Protein AF-0000000087190572 (afdb_homodimer)

Secondary structure (DSSP, 8-state):
---HHHHHHHHHHHTS-----HHHHHHHHHHHHHHHHHHHHHHHHHHTT--HHHHHHHHTS-HHHHHHHHTT---S-BHHHHHHHHHHHT-EEEEEE-SS--EEEEE----/---HHHHHHHHHHHTS-----HHHHHHHHHHHHHHHHHHHHHHHHHHTT--HHHHHHHHTS-HHHHHHHHTT---S-BHHHHHHHHHHHT-EEEEEE-SS--EEEEE----

InterPro domains:
  IPR001387 Cro/C1-type, helix-turn-helix domain [PF01381] (43-94)
  IPR001387 Cro/C1-type, helix-turn-helix domain [PS50943] (41-96)
  IPR001387 Cro/C1-type, helix-turn-helix domain [SM00530] (40-96)
  IPR001387 Cro/C1-type, helix-turn-helix domain [cd00093] (38-94)
  IPR010982 Lambda repressor-like, DNA-binding domain superfamily [G3DSA:1.10.260.40] (35-97)
  IPR010982 Lambda repressor-like, DNA-binding domain superfamily [SSF47413] (28-103)

Radius of gyration: 23.86 Å; Cα contacts (8 Å, |Δi|>4): 306; chains: 2; bounding box: 101×49×57 Å

pLDDT: mean 88.41, std 18.61, range [36.62, 98.94]

Sequence (222 aa):
MNHTRWRLAREAEMHHGNTESPTVIAEREQIRLAMMLGQLVYDRRTALGLSEDDLAARLGMTADEVEHIEVGGVLPVTSDLLLKIAAALDVAVDVHLAPTGSEVSFETDAAMNHTRWRLAREAEMHHGNTESPTVIAEREQIRLAMMLGQLVYDRRTALGLSEDDLAARLGMTADEVEHIEVGGVLPVTSDLLLKIAAALDVAVDVHLAPTGSEVSFETDAA

Organism: Streptomyces mobaraensis (NCBI:txid35621)

Structure (mmCIF, N/CA/C/O backbone):
data_AF-0000000087190572-model_v1
#
loop_
_entity.id
_entity.type
_entity.pdbx_description
1 polymer 'Helix-turn-helix transcriptional regulator'
#
loop_
_atom_site.group_PDB
_atom_site.id
_atom_site.type_symbol
_atom_site.label_atom_id
_atom_site.label_alt_id
_atom_site.label_comp_id
_atom_site.label_asym_id
_atom_site.label_entity_id
_atom_site.label_seq_id
_atom_site.pdbx_PDB_ins_code
_atom_site.Cartn_x
_atom_site.Cartn_y
_atom_site.Cartn_z
_atom_site.occupancy
_atom_site.B_iso_or_equiv
_atom_site.auth_seq_id
_atom_site.auth_comp_id
_atom_site.auth_asym_id
_atom_site.auth_atom_id
_atom_site.pdbx_PDB_model_num
ATOM 1 N N . MET A 1 1 ? -49.281 16.359 31.266 1 38.47 1 MET A N 1
ATOM 2 C CA . MET A 1 1 ? -47.906 15.945 31.156 1 38.47 1 MET A CA 1
ATOM 3 C C . MET A 1 1 ? -47.406 16.062 29.703 1 38.47 1 MET A C 1
ATOM 5 O O . MET A 1 1 ? -48.219 15.945 28.766 1 38.47 1 MET A O 1
ATOM 9 N N . ASN A 1 2 ? -46.344 16.938 29.344 1 42.06 2 ASN A N 1
ATOM 10 C CA . ASN A 1 2 ? -45.594 17.5 28.203 1 42.06 2 ASN A CA 1
ATOM 11 C C . ASN A 1 2 ? -45.094 16.422 27.266 1 42.06 2 ASN A C 1
ATOM 13 O O . ASN A 1 2 ? -44.031 15.836 27.5 1 42.06 2 ASN A O 1
ATOM 17 N N . HIS A 1 3 ? -45.938 15.539 26.766 1 60.31 3 HIS A N 1
ATOM 18 C CA . HIS A 1 3 ? -45.719 14.438 25.844 1 60.31 3 HIS A CA 1
ATOM 19 C C . HIS A 1 3 ? -45.062 14.938 24.547 1 60.31 3 HIS A C 1
ATOM 21 O O . HIS A 1 3 ? -44.531 14.141 23.781 1 60.31 3 HIS A O 1
ATOM 27 N N . THR A 1 4 ? -45.344 16.297 24.266 1 59.28 4 THR A N 1
ATOM 28 C CA . THR A 1 4 ? -44.844 16.812 23 1 59.28 4 THR A CA 1
ATOM 29 C C . THR A 1 4 ? -43.312 16.875 23.016 1 59.28 4 THR A C 1
ATOM 31 O O . THR A 1 4 ? -42.656 16.875 21.969 1 59.28 4 THR A O 1
ATOM 34 N N . ARG A 1 5 ? -42.75 17.062 24.281 1 51.44 5 ARG A N 1
ATOM 35 C CA . ARG A 1 5 ? -41.312 17.156 24.375 1 51.44 5 ARG A CA 1
ATOM 36 C C . ARG A 1 5 ? -40.656 15.828 24.031 1 51.44 5 ARG A C 1
ATOM 38 O O . ARG A 1 5 ? -39.562 15.797 23.469 1 51.44 5 ARG A O 1
ATOM 45 N N . TRP A 1 6 ? -41.406 14.641 24.406 1 53.59 6 TRP A N 1
ATOM 46 C CA . TRP A 1 6 ? -40.781 13.359 24.141 1 53.59 6 TRP A CA 1
ATOM 47 C C . TRP A 1 6 ? -40.688 13.102 22.641 1 53.59 6 TRP A C 1
ATOM 49 O O . TRP A 1 6 ? -39.75 12.406 22.188 1 53.59 6 TRP A O 1
ATOM 59 N N . ARG A 1 7 ? -41.656 13.664 21.75 1 51.44 7 ARG A N 1
ATOM 60 C CA . ARG A 1 7 ? -41.625 13.391 20.312 1 51.44 7 ARG A CA 1
ATOM 61 C C . ARG A 1 7 ? -40.438 14.086 19.656 1 51.44 7 ARG A C 1
ATOM 63 O O . ARG A 1 7 ? -39.812 13.523 18.75 1 51.44 7 ARG A O 1
ATOM 70 N N . LEU A 1 8 ? -40.188 15.391 20.078 1 53.31 8 LEU A N 1
ATOM 71 C CA . LEU A 1 8 ? -39.125 16.141 19.438 1 53.31 8 LEU A CA 1
ATOM 72 C C . LEU A 1 8 ? -37.75 15.516 19.734 1 53.31 8 LEU A C 1
ATOM 74 O O . LEU A 1 8 ? -36.875 15.523 18.891 1 53.31 8 LEU A O 1
ATOM 78 N N . ALA A 1 9 ? -37.594 15.055 20.953 1 45.09 9 ALA A N 1
ATOM 79 C CA . ALA A 1 9 ? -36.312 14.469 21.281 1 45.09 9 ALA A CA 1
ATOM 80 C C . ALA A 1 9 ? -36.062 13.18 20.5 1 45.09 9 ALA A C 1
ATOM 82 O O . ALA A 1 9 ? -34.969 12.906 20.047 1 45.09 9 ALA A O 1
ATOM 83 N N . ARG A 1 10 ? -37.156 12.414 20.359 1 48.12 10 ARG A N 1
ATOM 84 C CA . ARG A 1 10 ? -37 11.156 19.641 1 48.12 10 ARG A CA 1
ATOM 85 C C . ARG A 1 10 ? -36.656 11.406 18.172 1 48.12 10 ARG A C 1
ATOM 87 O O . ARG A 1 10 ? -35.906 10.656 17.562 1 48.12 10 ARG A O 1
ATOM 94 N N . GLU A 1 11 ? -37.312 12.453 17.672 1 46.47 11 GLU A N 1
ATOM 95 C CA . GLU A 1 11 ? -37.094 12.711 16.25 1 46.47 11 GLU A CA 1
ATOM 96 C C . GLU A 1 11 ? -35.656 13.18 15.984 1 46.47 11 GLU A C 1
ATOM 98 O O . GLU A 1 11 ? -35.094 12.922 14.922 1 46.47 11 GLU A O 1
ATOM 103 N N . ALA A 1 12 ? -35.125 14 16.891 1 49.91 12 ALA A N 1
ATOM 104 C CA . ALA A 1 12 ? -33.75 14.398 16.656 1 49.91 12 ALA A CA 1
ATOM 105 C C . ALA A 1 12 ? -32.812 13.18 16.562 1 49.91 12 ALA A C 1
ATOM 107 O O . ALA A 1 12 ? -31.859 13.18 15.789 1 49.91 12 ALA A O 1
ATOM 108 N N . GLU A 1 13 ? -33.094 12.281 17.484 1 48.97 13 GLU A N 1
ATOM 109 C CA . GLU A 1 13 ? -32.281 11.086 17.438 1 48.97 13 GLU A CA 1
ATOM 110 C C . GLU A 1 13 ? -32.469 10.32 16.125 1 48.97 13 GLU A C 1
ATOM 112 O O . GLU A 1 13 ? -31.547 9.711 15.602 1 48.97 13 GLU A O 1
ATOM 117 N N . MET A 1 14 ? -33.656 10.414 15.68 1 49.81 14 MET A N 1
ATOM 118 C CA . MET A 1 14 ? -33.969 9.539 14.555 1 49.81 14 MET A CA 1
ATOM 119 C C . MET A 1 14 ? -33.219 9.977 13.305 1 49.81 14 MET A C 1
ATOM 121 O O . MET A 1 14 ? -32.938 9.156 12.438 1 49.81 14 MET A O 1
ATOM 125 N N . HIS A 1 15 ? -33.188 11.312 12.953 1 49.59 15 HIS A N 1
ATOM 126 C CA . HIS A 1 15 ? -32.5 11.609 11.695 1 49.59 15 HIS A CA 1
ATOM 127 C C . HIS A 1 15 ? -30.984 11.57 11.875 1 49.59 15 HIS A C 1
ATOM 129 O O . HIS A 1 15 ? -30.25 12.086 11.031 1 49.59 15 HIS A O 1
ATOM 135 N N . HIS A 1 16 ? -30.422 11.461 13.016 1 52.03 16 HIS A N 1
ATOM 136 C CA . HIS A 1 16 ? -28.984 11.234 12.891 1 52.03 16 HIS A CA 1
ATOM 137 C C . HIS A 1 16 ? -28.672 10.32 11.719 1 52.03 16 HIS A C 1
ATOM 139 O O . HIS A 1 16 ? -28.875 9.109 11.797 1 52.03 16 HIS A O 1
ATOM 145 N N . GLY A 1 17 ? -29.016 10.539 10.547 1 51.09 17 GLY A N 1
ATOM 146 C CA . GLY A 1 17 ? -28.578 9.82 9.359 1 51.09 17 GLY A CA 1
ATOM 147 C C . GLY A 1 17 ? -27.312 9.023 9.57 1 51.09 17 GLY A C 1
ATOM 148 O O . GLY A 1 17 ? -26.422 9.453 10.305 1 51.09 17 GLY A O 1
ATOM 149 N N . ASN A 1 18 ? -27.219 7.664 9.578 1 58.97 18 ASN A N 1
ATOM 150 C CA . ASN A 1 18 ? -26.203 6.645 9.836 1 58.97 18 ASN A CA 1
ATOM 151 C C . ASN A 1 18 ? -24.859 7.027 9.242 1 58.97 18 ASN A C 1
ATOM 153 O O . ASN A 1 18 ? -24.5 6.578 8.148 1 58.97 18 ASN A O 1
ATOM 157 N N . THR A 1 19 ? -24.422 8.242 9.383 1 78 19 THR A N 1
ATOM 158 C CA . THR A 1 19 ? -23.094 8.594 8.883 1 78 19 THR A CA 1
ATOM 159 C C . THR A 1 19 ? -22.031 7.668 9.461 1 78 19 THR A C 1
ATOM 161 O O . THR A 1 19 ? -21.938 7.516 10.68 1 78 19 THR A O 1
ATOM 164 N N . GLU A 1 20 ? -21.453 6.828 8.641 1 86.25 20 GLU A N 1
ATOM 165 C CA . GLU A 1 20 ? -20.406 5.891 9.055 1 86.25 20 GLU A CA 1
ATOM 166 C C . GLU A 1 20 ? -19.203 6.621 9.656 1 86.25 20 GLU A C 1
ATOM 168 O O . GLU A 1 20 ? -18.875 7.723 9.219 1 86.25 20 GLU A O 1
ATOM 173 N N . SER A 1 21 ? -18.828 6.16 10.789 1 91.06 21 SER A N 1
ATOM 174 C CA . SER A 1 21 ? -17.641 6.723 11.43 1 91.06 21 SER A CA 1
ATOM 175 C C . SER A 1 21 ? -16.422 6.668 10.508 1 91.06 21 SER A C 1
ATOM 177 O O . SER A 1 21 ? -16.344 5.801 9.633 1 91.06 21 SER A O 1
ATOM 179 N N . PRO A 1 22 ? -15.547 7.582 10.555 1 88.12 22 PRO A N 1
ATOM 180 C CA . PRO A 1 22 ? -14.336 7.574 9.742 1 88.12 22 PRO A CA 1
ATOM 181 C C . PRO A 1 22 ? -13.57 6.25 9.828 1 88.12 22 PRO A C 1
ATOM 183 O O . PRO A 1 22 ? -12.984 5.805 8.836 1 88.12 22 PRO A O 1
ATOM 186 N N . THR A 1 23 ? -13.594 5.715 10.961 1 91.19 23 THR A N 1
ATOM 187 C CA . THR A 1 23 ? -12.891 4.457 11.156 1 91.19 23 THR A CA 1
ATOM 188 C C . THR A 1 23 ? -13.539 3.338 10.352 1 91.19 23 THR A C 1
ATOM 190 O O . THR A 1 23 ? -12.844 2.504 9.766 1 91.19 23 THR A O 1
ATOM 193 N N . VAL A 1 24 ? -14.828 3.314 10.352 1 94 24 VAL A N 1
ATOM 194 C CA . VAL A 1 24 ? -15.555 2.289 9.609 1 94 24 VAL A CA 1
ATOM 195 C C . VAL A 1 24 ? -15.312 2.461 8.109 1 94 24 VAL A C 1
ATOM 197 O O . VAL A 1 24 ? -15.125 1.478 7.391 1 94 24 VAL A O 1
ATOM 200 N N . ILE A 1 25 ? -15.328 3.727 7.723 1 93.56 25 ILE A N 1
ATOM 201 C CA . ILE A 1 25 ? -15.102 4.039 6.316 1 93.56 25 ILE A CA 1
ATOM 202 C C . ILE A 1 25 ? -13.727 3.533 5.887 1 93.56 25 ILE A C 1
ATOM 204 O O . ILE A 1 25 ? -13.594 2.877 4.852 1 93.56 25 ILE A O 1
ATOM 208 N N . ALA A 1 26 ? -12.727 3.789 6.707 1 95.44 26 ALA A N 1
ATOM 209 C CA . ALA A 1 26 ? -11.359 3.363 6.402 1 95.44 26 ALA A CA 1
ATOM 210 C C . ALA A 1 26 ? -11.266 1.842 6.34 1 95.44 26 ALA A C 1
ATOM 212 O O . ALA A 1 26 ? -10.578 1.293 5.477 1 95.44 26 ALA A O 1
ATOM 213 N N . GLU A 1 27 ? -11.891 1.175 7.227 1 96.25 27 GLU A N 1
ATOM 214 C CA . GLU A 1 27 ? -11.883 -0.285 7.246 1 96.25 27 GLU A CA 1
ATOM 215 C C . GLU A 1 27 ? -12.539 -0.858 5.992 1 96.25 27 GLU A C 1
ATOM 217 O O . GLU A 1 27 ? -12.039 -1.823 5.41 1 96.25 27 GLU A O 1
ATOM 222 N N . ARG A 1 28 ? -13.648 -0.251 5.633 1 97.19 28 ARG A N 1
ATOM 223 C CA . ARG A 1 28 ? -14.352 -0.709 4.441 1 97.19 28 ARG A CA 1
ATOM 224 C C . ARG A 1 28 ? -13.461 -0.614 3.209 1 97.19 28 ARG A C 1
ATOM 226 O O . ARG A 1 28 ? -13.445 -1.521 2.375 1 97.19 28 ARG A O 1
ATOM 233 N N . GLU A 1 29 ? -12.766 0.433 3.105 1 97.94 29 GLU A N 1
ATOM 234 C CA . GLU A 1 29 ? -11.914 0.631 1.937 1 97.94 29 GLU A CA 1
ATOM 235 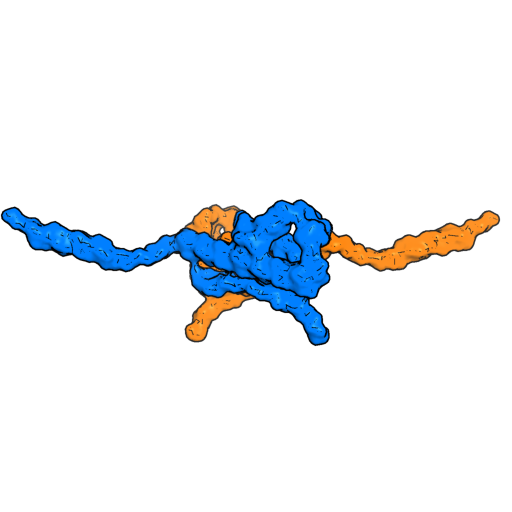C C . GLU A 1 29 ? -10.734 -0.333 1.944 1 97.94 29 GLU A C 1
ATOM 237 O O . GLU A 1 29 ? -10.281 -0.776 0.887 1 97.94 29 GLU A O 1
ATOM 242 N N . GLN A 1 30 ? -10.234 -0.622 3.129 1 98.31 30 GLN A N 1
ATOM 243 C CA . GLN A 1 30 ? -9.188 -1.637 3.217 1 98.31 30 GLN A CA 1
ATOM 244 C C . GLN A 1 30 ? -9.703 -2.996 2.754 1 98.31 30 GLN A C 1
ATOM 246 O O . GLN A 1 30 ? -9.016 -3.709 2.02 1 98.31 30 GLN A O 1
ATOM 251 N N . ILE A 1 31 ? -10.875 -3.291 3.207 1 98.25 31 ILE A N 1
ATOM 252 C CA . ILE A 1 31 ? -11.477 -4.562 2.826 1 98.25 31 ILE A CA 1
ATOM 253 C C . ILE A 1 31 ? -11.703 -4.598 1.317 1 98.25 31 ILE A C 1
ATOM 255 O O . ILE A 1 31 ? -11.398 -5.59 0.657 1 98.25 31 ILE A O 1
ATOM 259 N N . ARG A 1 32 ? -12.305 -3.549 0.795 1 98.25 32 ARG A N 1
ATOM 260 C CA . ARG A 1 32 ? -12.516 -3.438 -0.644 1 98.25 32 ARG A CA 1
ATOM 261 C C . ARG A 1 32 ? -11.219 -3.66 -1.409 1 98.25 32 ARG A C 1
ATOM 263 O O . ARG A 1 32 ? -11.188 -4.414 -2.385 1 98.25 32 ARG A O 1
ATOM 270 N N . LEU A 1 33 ? -10.156 -3.041 -0.987 1 98.62 33 LEU A N 1
ATOM 271 C CA . LEU A 1 33 ? -8.852 -3.141 -1.637 1 98.62 33 LEU A CA 1
ATOM 272 C C . LEU A 1 33 ? -8.336 -4.574 -1.601 1 98.62 33 LEU A C 1
ATOM 274 O O . LEU A 1 33 ? -7.859 -5.094 -2.613 1 98.62 33 LEU A O 1
ATOM 278 N N . ALA A 1 34 ? -8.398 -5.172 -0.425 1 98.75 34 ALA A N 1
ATOM 279 C CA . ALA A 1 34 ? -7.895 -6.535 -0.266 1 98.75 34 ALA A CA 1
ATOM 280 C C . ALA A 1 34 ? -8.688 -7.516 -1.122 1 98.75 34 ALA A C 1
ATOM 282 O O . ALA A 1 34 ? -8.125 -8.43 -1.725 1 98.75 34 ALA A O 1
ATOM 283 N N . MET A 1 35 ? -9.969 -7.352 -1.157 1 98.75 35 MET A N 1
ATOM 284 C CA . MET A 1 35 ? -10.82 -8.234 -1.956 1 98.75 35 MET A CA 1
ATOM 285 C C . MET A 1 35 ? -10.516 -8.078 -3.443 1 98.75 35 MET A C 1
ATOM 287 O O . MET A 1 35 ? -10.422 -9.07 -4.168 1 98.75 35 MET A O 1
ATOM 291 N N . MET A 1 36 ? -10.414 -6.871 -3.891 1 98.88 36 MET A N 1
ATOM 292 C CA . MET A 1 36 ? -10.07 -6.625 -5.285 1 98.88 36 MET A CA 1
ATOM 293 C C . MET A 1 36 ? -8.703 -7.211 -5.621 1 98.88 36 MET A C 1
ATOM 295 O O . MET A 1 36 ? -8.531 -7.844 -6.664 1 98.88 36 MET A O 1
ATOM 299 N N . LEU A 1 37 ? -7.734 -6.98 -4.762 1 98.88 37 LEU A N 1
ATOM 300 C CA . LEU A 1 37 ? -6.406 -7.551 -4.969 1 98.88 37 LEU A CA 1
ATOM 301 C C . LEU A 1 37 ? -6.477 -9.062 -5.105 1 98.88 37 LEU A C 1
ATOM 303 O O . LEU A 1 37 ? -5.863 -9.641 -6.004 1 98.88 37 LEU A O 1
ATOM 307 N N . GLY A 1 38 ? -7.145 -9.648 -4.125 1 98.94 38 GLY A N 1
ATOM 308 C CA . GLY A 1 38 ? -7.273 -11.094 -4.148 1 98.94 38 GLY A CA 1
ATOM 309 C C . GLY A 1 38 ? -7.82 -11.625 -5.461 1 98.94 38 GLY A C 1
ATOM 310 O O . GLY A 1 38 ? -7.297 -12.602 -6.008 1 98.94 38 GLY A O 1
ATOM 311 N N . GLN A 1 39 ? -8.859 -11.039 -5.949 1 98.88 39 GLN A N 1
ATOM 312 C CA . GLN A 1 39 ? -9.453 -11.461 -7.215 1 98.88 39 GLN A CA 1
ATOM 313 C C . GLN A 1 39 ? -8.461 -11.305 -8.359 1 98.88 39 GLN A C 1
ATOM 315 O O . GLN A 1 39 ? -8.391 -12.164 -9.25 1 98.88 39 GLN A O 1
ATOM 320 N N . LEU A 1 40 ? -7.738 -10.195 -8.391 1 98.88 40 LEU A N 1
ATOM 321 C CA . LEU A 1 40 ? -6.742 -9.969 -9.43 1 98.88 40 LEU A CA 1
ATOM 322 C C . LEU A 1 40 ? -5.652 -11.039 -9.383 1 98.88 40 LEU A C 1
ATOM 324 O O . LEU A 1 40 ? -5.207 -11.523 -10.43 1 98.88 40 LEU A O 1
ATOM 328 N N . VAL A 1 41 ? -5.223 -11.344 -8.156 1 98.88 41 VAL A N 1
ATOM 329 C CA . VAL A 1 41 ? -4.211 -12.375 -7.992 1 98.88 41 VAL A CA 1
ATOM 330 C C . VAL A 1 41 ? -4.742 -13.711 -8.523 1 98.88 41 VAL A C 1
ATOM 332 O O . VAL A 1 41 ? -4.062 -14.391 -9.297 1 98.88 41 VAL A O 1
ATOM 335 N N . TYR A 1 42 ? -5.926 -14.047 -8.156 1 98.94 42 TYR A N 1
ATOM 336 C CA . TYR A 1 42 ? -6.555 -15.273 -8.633 1 98.94 42 TYR A CA 1
ATOM 337 C C . TYR A 1 42 ? -6.625 -15.289 -10.156 1 98.94 42 TYR A C 1
ATOM 339 O O . TYR A 1 42 ? -6.207 -16.266 -10.789 1 98.94 42 TYR A O 1
ATOM 347 N N . ASP A 1 43 ? -7.18 -14.227 -10.719 1 98.88 43 ASP A N 1
ATOM 348 C CA . ASP A 1 43 ? -7.355 -14.148 -12.164 1 98.88 43 ASP A CA 1
ATOM 349 C C . ASP A 1 43 ? -6.02 -14.273 -12.891 1 98.88 43 ASP A C 1
ATOM 351 O O . ASP A 1 43 ? -5.91 -14.992 -13.883 1 98.88 43 ASP A O 1
ATOM 355 N N . ARG A 1 44 ? -5.043 -13.586 -12.445 1 98.56 44 ARG A N 1
ATOM 356 C CA . ARG A 1 44 ? -3.744 -13.602 -13.109 1 98.56 44 ARG A CA 1
ATOM 357 C C . ARG A 1 44 ? -3.062 -14.953 -12.945 1 98.56 44 ARG A C 1
ATOM 359 O O . ARG A 1 44 ? -2.459 -15.469 -13.891 1 98.56 44 ARG A O 1
ATOM 366 N N . ARG A 1 45 ? -3.109 -15.453 -11.711 1 98.69 45 ARG A N 1
ATOM 367 C CA . ARG A 1 45 ? -2.555 -16.781 -11.477 1 98.69 45 ARG A CA 1
ATOM 368 C C . ARG A 1 45 ? -3.137 -17.797 -12.453 1 98.69 45 ARG A C 1
ATOM 370 O O . ARG A 1 45 ? -2.396 -18.562 -13.07 1 98.69 45 ARG A O 1
ATOM 377 N N . THR A 1 46 ? -4.387 -17.781 -12.594 1 98.69 46 THR A N 1
ATOM 378 C CA . THR A 1 46 ? -5.078 -18.734 -13.453 1 98.69 46 THR A CA 1
ATOM 379 C C . THR A 1 46 ? -4.758 -18.484 -14.922 1 98.69 46 THR A C 1
ATOM 381 O O . THR A 1 46 ? -4.574 -19.422 -15.695 1 98.69 46 THR A O 1
ATOM 384 N N . ALA A 1 47 ? -4.727 -17.219 -15.297 1 98 47 ALA A N 1
ATOM 385 C CA . ALA A 1 47 ? -4.379 -16.859 -16.672 1 98 47 ALA A CA 1
ATOM 386 C C . ALA A 1 47 ? -3 -17.391 -17.047 1 98 47 ALA A C 1
ATOM 388 O O . ALA A 1 47 ? -2.748 -17.719 -18.203 1 98 47 ALA A O 1
ATOM 389 N N . LEU A 1 48 ? -2.09 -17.516 -16.109 1 97.88 48 LEU A N 1
ATOM 390 C CA . LEU A 1 48 ? -0.729 -17.984 -16.344 1 97.88 48 LEU A CA 1
ATOM 391 C C . LEU A 1 48 ? -0.651 -19.5 -16.234 1 97.88 48 LEU A C 1
ATOM 393 O O . LEU A 1 48 ? 0.421 -20.094 -16.391 1 97.88 48 LEU A O 1
ATOM 397 N N . GLY A 1 49 ? -1.771 -20.078 -15.828 1 98.62 49 GLY A N 1
ATOM 398 C CA . GLY A 1 49 ? -1.813 -21.531 -15.688 1 98.62 49 GLY A CA 1
ATOM 399 C C . GLY A 1 49 ? -1.145 -22.031 -14.422 1 98.62 49 GLY A C 1
ATOM 400 O O . GLY A 1 49 ? -0.726 -23.188 -14.352 1 98.62 49 GLY A O 1
ATOM 401 N N . LEU A 1 50 ? -1.038 -21.266 -13.492 1 98.75 50 LEU A N 1
ATOM 402 C CA . LEU A 1 50 ? -0.385 -21.609 -12.234 1 98.75 50 LEU A CA 1
ATOM 403 C C . LEU A 1 50 ? -1.396 -22.156 -11.234 1 98.75 50 LEU A C 1
ATOM 405 O O . LEU A 1 50 ? -2.51 -21.641 -11.125 1 98.75 50 LEU A O 1
ATOM 409 N N . SER A 1 51 ? -0.962 -23.172 -10.516 1 98.81 51 SER A N 1
ATOM 410 C CA . SER A 1 51 ? -1.698 -23.578 -9.32 1 98.81 51 SER A CA 1
ATOM 411 C C . SER A 1 51 ? -1.41 -22.641 -8.1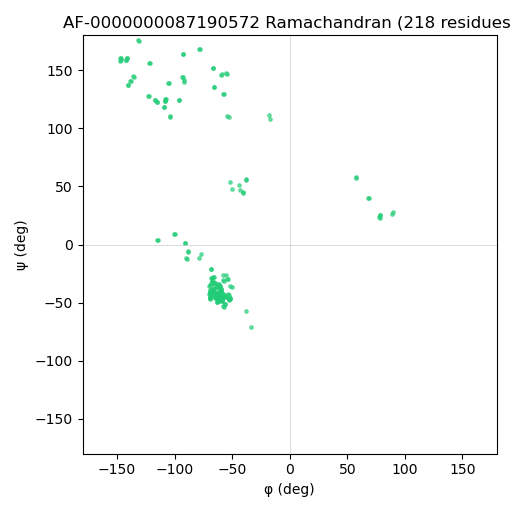48 1 98.81 51 SER A C 1
ATOM 413 O O . SER A 1 51 ? -0.513 -21.797 -8.219 1 98.81 51 SER A O 1
ATOM 415 N N . GLU A 1 52 ? -2.227 -22.812 -7.117 1 98.75 52 GLU A N 1
ATOM 416 C CA . GLU A 1 52 ? -1.915 -22.062 -5.898 1 98.75 52 GLU A CA 1
ATOM 417 C C . GLU A 1 52 ? -0.529 -22.422 -5.371 1 98.75 52 GLU A C 1
ATOM 419 O O . GLU A 1 52 ? 0.206 -21.562 -4.898 1 98.75 52 GLU A O 1
ATOM 424 N N . ASP A 1 53 ? -0.127 -23.734 -5.457 1 98.75 53 ASP A N 1
ATOM 425 C CA . ASP A 1 53 ? 1.186 -24.188 -5.012 1 98.75 53 ASP A CA 1
ATOM 426 C C . ASP A 1 53 ? 2.299 -23.562 -5.84 1 98.75 53 ASP A C 1
ATOM 428 O O . ASP A 1 53 ? 3.344 -23.188 -5.305 1 98.75 53 ASP A O 1
ATOM 432 N N . ASP A 1 54 ? 2.051 -23.516 -7.141 1 98.75 54 ASP A N 1
ATOM 433 C CA . ASP A 1 54 ? 3.029 -22.875 -8.016 1 98.75 54 ASP A CA 1
ATOM 434 C C . ASP A 1 54 ? 3.252 -21.422 -7.629 1 98.75 54 ASP A C 1
ATOM 436 O O . ASP A 1 54 ? 4.395 -20.953 -7.531 1 98.75 54 ASP A O 1
ATOM 440 N N . LEU A 1 55 ? 2.195 -20.703 -7.445 1 98.81 55 LEU A N 1
ATOM 441 C CA . LEU A 1 55 ? 2.299 -19.297 -7.059 1 98.81 55 LEU A CA 1
ATOM 442 C C . LEU A 1 55 ? 2.951 -19.156 -5.688 1 98.81 55 LEU A C 1
ATOM 444 O O . LEU A 1 55 ? 3.773 -18.266 -5.473 1 98.81 55 LEU A O 1
ATOM 448 N N . ALA A 1 56 ? 2.549 -19.969 -4.73 1 98.88 56 ALA A N 1
ATOM 449 C CA . ALA A 1 56 ? 3.125 -19.953 -3.389 1 98.88 56 ALA A CA 1
ATOM 450 C C . ALA A 1 56 ? 4.645 -20.094 -3.443 1 98.88 56 ALA A C 1
ATOM 452 O O . ALA A 1 56 ? 5.363 -19.359 -2.756 1 98.88 56 ALA A O 1
ATOM 453 N N . ALA A 1 57 ? 5.137 -20.969 -4.285 1 98.69 57 ALA A N 1
ATOM 454 C CA . ALA A 1 57 ? 6.574 -21.156 -4.457 1 98.69 57 ALA A CA 1
ATOM 455 C C . ALA A 1 57 ? 7.238 -19.891 -4.965 1 98.69 57 ALA A C 1
ATOM 457 O O . ALA A 1 57 ? 8.289 -19.484 -4.461 1 98.69 57 ALA A O 1
ATOM 458 N N . ARG A 1 58 ? 6.582 -19.219 -5.938 1 97.56 58 ARG A N 1
ATOM 459 C CA . ARG A 1 58 ? 7.121 -17.969 -6.48 1 97.56 58 ARG A CA 1
ATOM 460 C C . ARG A 1 58 ? 7.148 -16.875 -5.418 1 97.56 58 ARG A C 1
ATOM 462 O O . ARG A 1 58 ? 8.039 -16.016 -5.426 1 97.56 58 ARG A O 1
ATOM 469 N N . LEU A 1 59 ? 6.207 -16.906 -4.551 1 97.81 59 LEU A N 1
ATOM 470 C CA . LEU A 1 59 ? 6.027 -15.836 -3.57 1 97.81 59 LEU A CA 1
ATOM 471 C C . LEU A 1 59 ? 6.82 -16.125 -2.301 1 97.81 59 LEU A C 1
ATOM 473 O O . LEU A 1 59 ? 6.953 -15.258 -1.434 1 97.81 59 LEU A O 1
ATOM 477 N N . GLY A 1 60 ? 7.328 -17.312 -2.135 1 97.62 60 GLY A N 1
ATOM 478 C CA . GLY A 1 60 ? 7.918 -17.734 -0.875 1 97.62 60 GLY A CA 1
ATOM 479 C C . GLY A 1 60 ? 6.895 -17.891 0.238 1 97.62 60 GLY A C 1
ATOM 480 O O . GLY A 1 60 ? 7.152 -17.5 1.379 1 97.62 60 GLY A O 1
ATOM 481 N N . MET A 1 61 ? 5.801 -18.406 -0.103 1 98.38 61 MET A N 1
ATOM 482 C CA . MET A 1 61 ? 4.672 -18.578 0.81 1 98.38 61 MET A CA 1
ATOM 483 C C . MET A 1 61 ? 4.113 -19.984 0.733 1 98.38 61 MET A C 1
ATOM 485 O O . MET A 1 61 ? 4.574 -20.797 -0.07 1 98.38 61 MET A O 1
ATOM 489 N N . THR A 1 62 ? 3.158 -20.234 1.583 1 98.56 62 THR A N 1
ATOM 490 C CA . THR A 1 62 ? 2.412 -21.484 1.498 1 98.56 62 THR A CA 1
ATOM 491 C C . THR A 1 62 ? 1.158 -21.312 0.646 1 98.56 62 THR A C 1
ATOM 493 O O . THR A 1 62 ? 0.694 -20.188 0.439 1 98.56 62 THR A O 1
ATOM 496 N N . ALA A 1 63 ? 0.595 -22.453 0.224 1 98.38 63 ALA A N 1
ATOM 497 C CA . ALA A 1 63 ? -0.665 -22.406 -0.514 1 98.38 63 ALA A CA 1
ATOM 498 C C . ALA A 1 63 ? -1.773 -21.781 0.326 1 98.38 63 ALA A C 1
ATOM 500 O O . ALA A 1 63 ? -2.639 -21.078 -0.201 1 98.38 63 ALA A O 1
ATOM 501 N N . ASP A 1 64 ? -1.75 -22.047 1.605 1 98.56 64 ASP A N 1
ATOM 502 C CA . ASP A 1 64 ? -2.742 -21.484 2.51 1 98.56 64 ASP A CA 1
ATOM 503 C C . ASP A 1 64 ? -2.646 -19.953 2.537 1 98.56 64 ASP A C 1
ATOM 505 O O . ASP A 1 64 ? -3.668 -19.266 2.555 1 98.56 64 ASP A O 1
ATOM 509 N N . GLU A 1 65 ? -1.469 -19.422 2.613 1 98.5 65 GLU A N 1
ATOM 510 C CA . GLU A 1 65 ? -1.258 -17.969 2.582 1 98.5 65 GLU A CA 1
ATOM 511 C C . GLU A 1 65 ? -1.751 -17.375 1.271 1 98.5 65 GLU A C 1
ATOM 513 O O . GLU A 1 65 ? -2.334 -16.281 1.261 1 98.5 65 GLU A O 1
ATOM 518 N N . VAL A 1 66 ? -1.478 -18.047 0.168 1 98.81 66 VAL A N 1
ATOM 519 C CA . VAL A 1 66 ? -1.949 -17.594 -1.134 1 98.81 66 VAL A CA 1
ATOM 520 C C . VAL A 1 66 ? -3.477 -17.562 -1.151 1 98.81 66 VAL A C 1
ATOM 522 O O . VAL A 1 66 ? -4.082 -16.609 -1.62 1 98.81 66 VAL A O 1
ATOM 525 N N . GLU A 1 67 ? -4.082 -18.625 -0.668 1 98.81 67 GLU A N 1
ATOM 526 C CA . GLU A 1 67 ? -5.539 -18.656 -0.566 1 98.81 67 GLU A CA 1
ATOM 527 C C . GLU A 1 67 ? -6.066 -17.469 0.229 1 98.81 67 GLU A C 1
ATOM 529 O O . GLU A 1 67 ? -7.051 -16.844 -0.163 1 98.81 67 GLU A O 1
ATOM 534 N N . HIS A 1 68 ? -5.398 -17.203 1.364 1 98.69 68 HIS A N 1
ATOM 535 C CA . HIS A 1 68 ? -5.805 -16.078 2.205 1 98.69 68 HIS A CA 1
ATOM 536 C C . HIS A 1 68 ? -5.727 -14.758 1.439 1 98.69 68 HIS A C 1
ATOM 538 O O . HIS A 1 68 ? -6.59 -13.891 1.6 1 98.69 68 HIS A O 1
ATOM 544 N N . ILE A 1 69 ? -4.707 -14.57 0.641 1 98.81 69 ILE A N 1
ATOM 545 C CA . ILE A 1 69 ? -4.598 -13.391 -0.214 1 98.81 69 ILE A CA 1
ATOM 546 C C . ILE A 1 69 ? -5.773 -13.344 -1.188 1 98.81 69 ILE A C 1
ATOM 548 O O . ILE A 1 69 ? -6.43 -12.312 -1.332 1 98.81 69 ILE A O 1
ATOM 552 N N . GLU A 1 70 ? -6.02 -14.5 -1.833 1 98.81 70 GLU A N 1
ATOM 553 C CA . GLU A 1 70 ? -6.969 -14.555 -2.939 1 98.81 70 GLU A CA 1
ATOM 554 C C . GLU A 1 70 ? -8.398 -14.32 -2.453 1 98.81 70 GLU A C 1
ATOM 556 O O . GLU A 1 70 ? -9.273 -13.938 -3.234 1 98.81 70 GLU A O 1
ATOM 561 N N . VAL A 1 71 ? -8.664 -14.539 -1.148 1 98.56 71 VAL A N 1
ATOM 562 C CA . VAL A 1 71 ? -10.008 -14.305 -0.615 1 98.56 71 VAL A CA 1
ATOM 563 C C . VAL A 1 71 ? -10.047 -12.961 0.104 1 98.56 71 VAL A C 1
ATOM 565 O O . VAL A 1 71 ? -11.016 -12.656 0.809 1 98.56 71 VAL A O 1
ATOM 568 N N . GLY A 1 72 ? -9.031 -12.18 -0.006 1 98.38 72 GLY A N 1
ATOM 569 C CA . GLY A 1 72 ? -8.992 -10.844 0.565 1 98.38 72 GLY A CA 1
ATOM 570 C C . GLY A 1 72 ? -8.719 -10.844 2.059 1 98.38 72 GLY A C 1
ATOM 571 O O . GLY A 1 72 ? -9.117 -9.906 2.764 1 98.38 72 GLY A O 1
ATOM 572 N N . GLY A 1 73 ? -8.102 -11.82 2.549 1 97.88 73 GLY A N 1
ATOM 573 C CA . GLY A 1 73 ? -7.957 -12.008 3.984 1 97.88 73 GLY A CA 1
ATOM 574 C C . GLY A 1 73 ? -6.695 -11.375 4.543 1 97.88 73 GLY A C 1
ATOM 575 O O . GLY A 1 73 ? -6.426 -11.469 5.742 1 97.88 73 GLY A O 1
ATOM 576 N N . VAL A 1 74 ? -5.918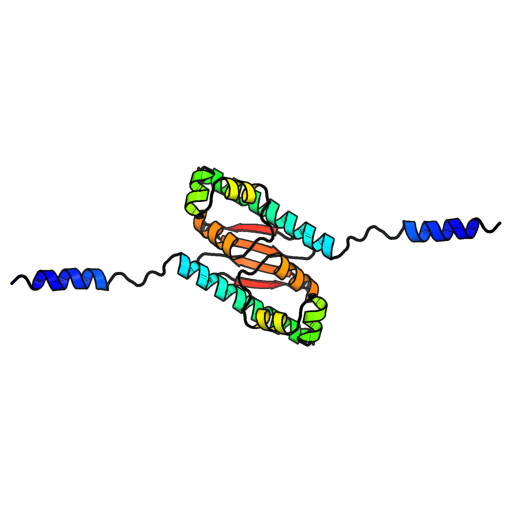 -10.734 3.77 1 96.81 74 VAL A N 1
ATOM 577 C CA . VAL A 1 74 ? -4.668 -10.141 4.234 1 96.81 74 VAL A CA 1
ATOM 578 C C . VAL A 1 74 ? -4.832 -8.633 4.379 1 96.81 74 VAL A C 1
ATOM 580 O O . VAL A 1 74 ? -4.891 -7.91 3.381 1 96.81 74 VAL A O 1
ATOM 583 N N . LEU A 1 75 ? -4.84 -8.227 5.641 1 97.31 75 LEU A N 1
ATOM 584 C CA . LEU A 1 75 ? -4.984 -6.812 5.98 1 97.31 75 LEU A CA 1
ATOM 585 C C . LEU A 1 75 ? -3.992 -6.41 7.066 1 97.31 75 LEU A C 1
ATOM 587 O O . LEU A 1 75 ? -3.773 -7.16 8.023 1 97.31 75 LEU A O 1
ATOM 591 N N . PRO A 1 76 ? -3.449 -5.215 7.047 1 98.38 76 PRO A N 1
ATOM 592 C CA . PRO A 1 76 ? -3.469 -4.312 5.891 1 98.38 76 PRO A CA 1
ATOM 593 C C . PRO A 1 76 ? -2.645 -4.84 4.719 1 98.38 76 PRO A C 1
ATOM 595 O O . PRO A 1 76 ? -1.705 -5.613 4.918 1 98.38 76 PRO A O 1
ATOM 598 N N . VAL A 1 77 ? -3.023 -4.465 3.498 1 98.69 77 VAL A N 1
ATOM 599 C CA . VAL A 1 77 ? -2.18 -4.723 2.338 1 98.69 77 VAL A CA 1
ATOM 600 C C . VAL A 1 77 ? -0.886 -3.92 2.449 1 98.69 77 VAL A C 1
ATOM 602 O O . VAL A 1 77 ? -0.913 -2.732 2.783 1 98.69 77 VAL A O 1
ATOM 605 N N . THR A 1 78 ? 0.217 -4.555 2.162 1 98.75 78 THR A N 1
ATOM 606 C CA . THR A 1 78 ? 1.5 -3.902 2.393 1 98.75 78 THR A CA 1
ATOM 607 C C . THR A 1 78 ? 2.303 -3.809 1.099 1 98.75 78 THR A C 1
ATOM 609 O O . THR A 1 78 ? 2.088 -4.594 0.172 1 98.75 78 THR A O 1
ATOM 612 N N . SER A 1 79 ? 3.211 -2.83 1.084 1 98.62 79 SER A N 1
ATOM 613 C CA . SER A 1 79 ? 4.02 -2.611 -0.11 1 98.62 79 SER A CA 1
ATOM 614 C C . SER A 1 79 ? 4.902 -3.82 -0.41 1 98.62 79 SER A C 1
ATOM 616 O O . SER A 1 79 ? 5.141 -4.148 -1.574 1 98.62 79 SER A O 1
ATOM 618 N N . ASP A 1 80 ? 5.418 -4.508 0.558 1 98.06 80 ASP A N 1
ATOM 619 C CA . ASP A 1 80 ? 6.258 -5.68 0.32 1 98.06 80 ASP A CA 1
ATOM 620 C C . ASP A 1 80 ? 5.457 -6.805 -0.332 1 98.06 80 ASP A C 1
ATOM 622 O O . ASP A 1 80 ? 5.934 -7.449 -1.269 1 98.06 80 ASP A O 1
ATOM 626 N N . LEU A 1 81 ? 4.266 -7.039 0.172 1 98.25 81 LEU A N 1
ATOM 627 C CA . LEU A 1 81 ? 3.412 -8.039 -0.464 1 98.25 81 LEU A CA 1
ATOM 628 C C . LEU A 1 81 ? 3.145 -7.676 -1.921 1 98.25 81 LEU A C 1
ATOM 630 O O . LEU A 1 81 ? 3.23 -8.531 -2.805 1 98.25 81 LEU A O 1
ATOM 634 N N . LEU A 1 82 ? 2.781 -6.438 -2.127 1 98.5 82 LEU A N 1
ATOM 635 C CA . LEU A 1 82 ? 2.434 -6 -3.475 1 98.5 82 LEU A CA 1
ATOM 636 C C . LEU A 1 82 ? 3.627 -6.137 -4.414 1 98.5 82 LEU A C 1
ATOM 638 O O . LEU A 1 82 ? 3.463 -6.477 -5.586 1 98.5 82 LEU A O 1
ATOM 642 N N . LEU A 1 83 ? 4.809 -5.863 -3.947 1 97.94 83 LEU A N 1
ATOM 643 C CA . LEU A 1 83 ? 6 -6.027 -4.773 1 97.94 83 LEU A CA 1
ATOM 644 C C . LEU A 1 83 ? 6.273 -7.504 -5.043 1 97.94 83 LEU A C 1
ATOM 646 O O . LEU A 1 83 ? 6.699 -7.867 -6.141 1 97.94 83 LEU A O 1
ATOM 650 N N . LYS A 1 84 ? 6.098 -8.352 -4.043 1 97.19 84 LYS A N 1
ATOM 651 C CA . LYS A 1 84 ? 6.223 -9.789 -4.262 1 97.19 84 LYS A CA 1
ATOM 652 C C . LYS A 1 84 ? 5.258 -10.273 -5.34 1 97.19 84 LYS A C 1
ATOM 654 O O . LYS A 1 84 ? 5.637 -11.055 -6.215 1 97.19 84 LYS A O 1
ATOM 659 N N . ILE A 1 85 ? 4.051 -9.805 -5.242 1 97.94 85 ILE A N 1
ATOM 660 C CA . ILE A 1 85 ? 3.031 -10.18 -6.215 1 97.94 85 ILE A CA 1
ATOM 661 C C . ILE A 1 85 ? 3.434 -9.68 -7.602 1 97.94 85 ILE A C 1
ATOM 663 O O . ILE A 1 85 ? 3.338 -10.414 -8.586 1 97.94 85 ILE A O 1
ATOM 667 N N . ALA A 1 86 ? 3.84 -8.477 -7.66 1 97.44 86 ALA A N 1
ATOM 668 C CA . ALA A 1 86 ? 4.273 -7.898 -8.93 1 97.44 86 ALA A CA 1
ATOM 669 C C . ALA A 1 86 ? 5.332 -8.773 -9.594 1 97.44 86 ALA A C 1
ATOM 671 O O . ALA A 1 86 ? 5.234 -9.07 -10.789 1 97.44 86 ALA A O 1
ATOM 672 N N . ALA A 1 87 ? 6.262 -9.156 -8.828 1 95.88 87 ALA A N 1
ATOM 673 C CA . ALA A 1 87 ? 7.359 -9.977 -9.352 1 95.88 87 ALA A CA 1
ATOM 674 C C . ALA A 1 87 ? 6.875 -11.375 -9.719 1 95.88 87 ALA A C 1
ATOM 676 O O . ALA A 1 87 ? 7.188 -11.875 -10.805 1 95.88 87 ALA A O 1
ATOM 677 N N . ALA A 1 88 ? 6.137 -11.961 -8.867 1 96.81 88 ALA A N 1
ATOM 678 C CA . ALA A 1 88 ? 5.719 -13.352 -9.023 1 96.81 88 ALA A CA 1
ATOM 679 C C . ALA A 1 88 ? 4.781 -13.516 -10.219 1 96.81 88 ALA A C 1
ATOM 681 O O . ALA A 1 88 ? 4.734 -14.578 -10.836 1 96.81 88 ALA A O 1
ATOM 682 N N . LEU A 1 89 ? 4.07 -12.484 -10.539 1 97.5 89 LEU A N 1
ATOM 683 C CA . LEU A 1 89 ? 3.039 -12.594 -11.57 1 97.5 89 LEU A CA 1
ATOM 684 C C . LEU A 1 89 ? 3.389 -11.742 -12.781 1 97.5 89 LEU A C 1
ATOM 686 O O . LEU A 1 89 ? 2.584 -11.609 -13.711 1 97.5 89 LEU A O 1
ATOM 690 N N . ASP A 1 90 ? 4.48 -11.172 -12.758 1 95.94 90 ASP A N 1
ATOM 691 C CA . ASP A 1 90 ? 5.012 -10.383 -13.867 1 95.94 90 ASP A CA 1
ATOM 692 C C . ASP A 1 90 ? 4.055 -9.258 -14.25 1 95.94 90 ASP A C 1
ATOM 694 O O . ASP A 1 90 ? 3.658 -9.133 -15.406 1 95.94 90 ASP A O 1
ATOM 698 N N . VAL A 1 91 ? 3.723 -8.375 -13.281 1 97.62 91 VAL A N 1
ATOM 699 C CA . VAL A 1 91 ? 2.844 -7.223 -13.469 1 97.62 91 VAL A CA 1
ATOM 700 C C . VAL A 1 91 ? 3.375 -6.027 -12.68 1 97.62 91 VAL A C 1
ATOM 702 O O . VAL A 1 91 ? 4.238 -6.184 -11.812 1 97.62 91 VAL A O 1
ATOM 705 N N . ALA A 1 92 ? 2.947 -4.84 -13.031 1 98.38 92 ALA A N 1
ATOM 706 C CA . ALA A 1 92 ? 2.959 -3.697 -12.117 1 98.38 92 ALA A CA 1
ATOM 707 C C . ALA A 1 92 ? 1.625 -3.566 -11.391 1 98.38 92 ALA A C 1
ATOM 709 O O . ALA A 1 92 ? 0.572 -3.889 -11.945 1 98.38 92 ALA A O 1
ATOM 710 N N . VAL A 1 93 ? 1.672 -3.176 -10.211 1 98.75 93 VAL A N 1
ATOM 711 C CA . VAL A 1 93 ? 0.468 -3.012 -9.406 1 98.75 93 VAL A CA 1
ATOM 712 C C . VAL A 1 93 ? 0.188 -1.525 -9.188 1 98.75 93 VAL A C 1
ATOM 714 O O . VAL A 1 93 ? 1.053 -0.788 -8.711 1 98.75 93 VAL A O 1
ATOM 717 N N . ASP A 1 94 ? -0.977 -1.054 -9.562 1 98.81 94 ASP A N 1
ATOM 718 C CA . ASP A 1 94 ? -1.426 0.314 -9.32 1 98.81 94 ASP A CA 1
ATOM 719 C C . ASP A 1 94 ? -2.512 0.356 -8.25 1 98.81 94 ASP A C 1
ATOM 721 O O . ASP A 1 94 ? -3.525 -0.335 -8.359 1 98.81 94 ASP A O 1
ATOM 725 N N . VAL A 1 95 ? -2.289 1.142 -7.246 1 98.88 95 VAL A N 1
ATOM 726 C CA . VAL A 1 95 ? -3.236 1.249 -6.141 1 98.88 95 VAL A CA 1
ATOM 727 C C . VAL A 1 95 ? -3.684 2.701 -5.984 1 98.88 95 VAL A C 1
ATOM 729 O O . VAL A 1 95 ? -2.855 3.615 -5.977 1 98.88 95 VAL A O 1
ATOM 732 N N . HIS A 1 96 ? -4.953 2.926 -5.953 1 98.69 96 HIS A N 1
ATOM 733 C CA . HIS A 1 96 ? -5.582 4.203 -5.633 1 98.69 96 HIS A CA 1
ATOM 734 C C . HIS A 1 96 ? -6.277 4.152 -4.277 1 98.69 96 HIS A C 1
ATOM 736 O O . HIS A 1 96 ? -7.156 3.318 -4.055 1 98.69 96 HIS A O 1
ATOM 742 N N . LEU A 1 97 ? -5.867 4.961 -3.311 1 98.31 97 LEU A N 1
ATOM 743 C CA . LEU A 1 97 ? -6.453 4.973 -1.976 1 98.31 97 LEU A CA 1
ATOM 744 C C . LEU A 1 97 ? -7.133 6.309 -1.692 1 98.31 97 LEU A C 1
ATOM 746 O O . LEU A 1 97 ? -6.5 7.363 -1.786 1 98.31 97 LEU A O 1
ATOM 750 N N . ALA A 1 98 ? -8.336 6.277 -1.396 1 95.44 98 ALA A N 1
ATOM 751 C CA . ALA A 1 98 ? -9.18 7.43 -1.076 1 95.44 98 ALA A CA 1
ATOM 752 C C . ALA A 1 98 ? -10.242 7.059 -0.047 1 95.44 98 ALA A C 1
ATOM 754 O O . ALA A 1 98 ? -10.484 5.879 0.208 1 95.44 98 ALA A O 1
ATOM 755 N N . PRO A 1 99 ? -10.828 8.109 0.652 1 88.88 99 PRO A N 1
ATOM 756 C CA . PRO A 1 99 ? -11.867 7.805 1.637 1 88.88 99 PRO A CA 1
ATOM 757 C C . PRO A 1 99 ? -13.008 6.973 1.053 1 88.88 99 PRO A C 1
ATOM 759 O O . PRO A 1 99 ? -13.656 6.215 1.778 1 88.88 99 PRO A O 1
ATOM 762 N N . THR A 1 100 ? -13.18 7.188 -0.18 1 89.56 100 THR A N 1
ATOM 763 C CA . THR A 1 100 ? -14.141 6.352 -0.89 1 89.56 100 THR A CA 1
ATOM 764 C C . THR A 1 100 ? -13.625 5.992 -2.279 1 89.56 100 THR A C 1
ATOM 766 O O . THR A 1 100 ? -13 6.816 -2.949 1 89.56 100 THR A O 1
ATOM 769 N N . GLY A 1 101 ? -13.836 4.75 -2.602 1 95 101 GLY A N 1
ATOM 770 C CA . GLY A 1 101 ? -13.555 4.363 -3.975 1 95 101 GLY A CA 1
ATOM 771 C C . GLY A 1 101 ? -12.125 3.91 -4.184 1 95 101 GLY A C 1
ATOM 772 O O . GLY A 1 101 ? -11.539 4.152 -5.246 1 95 101 GLY A O 1
ATOM 773 N N . SER A 1 102 ? -11.461 3.414 -3.223 1 97.5 102 SER A N 1
ATOM 774 C CA . SER A 1 102 ? -10.125 2.844 -3.391 1 97.5 102 SER A CA 1
ATOM 775 C C . SER A 1 102 ? -10.141 1.696 -4.395 1 97.5 102 SER A C 1
ATOM 777 O O . SER A 1 102 ? -11.117 0.956 -4.488 1 97.5 102 SER A O 1
ATOM 779 N N . GLU A 1 103 ? -9.031 1.557 -5.148 1 98.56 103 GLU A N 1
ATOM 780 C CA . GLU A 1 103 ? -8.953 0.557 -6.211 1 98.56 103 GLU A CA 1
ATOM 781 C C . GLU A 1 103 ? -7.531 0.02 -6.359 1 98.56 103 GLU A C 1
ATOM 783 O O . GLU A 1 103 ? -6.574 0.659 -5.922 1 98.56 103 GLU A O 1
ATOM 788 N N . VAL A 1 104 ? -7.488 -1.107 -6.914 1 98.81 104 VAL A N 1
ATOM 789 C CA . VAL A 1 104 ? -6.219 -1.712 -7.301 1 98.81 104 VAL A CA 1
ATOM 790 C C . VAL A 1 104 ? -6.348 -2.355 -8.68 1 98.81 104 VAL A C 1
ATOM 792 O O . VAL A 1 104 ? -7.375 -2.961 -8.992 1 98.81 104 VAL A O 1
ATOM 795 N N . SER A 1 105 ? -5.344 -2.234 -9.492 1 98.75 105 SER A N 1
ATOM 796 C CA . SER A 1 105 ? -5.312 -2.846 -10.812 1 98.75 105 SER A CA 1
ATOM 797 C C . SER A 1 105 ? -3.918 -3.357 -11.156 1 98.75 105 SER A C 1
ATOM 799 O O . SER A 1 105 ? -2.934 -2.961 -10.523 1 98.75 105 SER A O 1
ATOM 801 N N . PHE A 1 106 ? -3.873 -4.277 -12.094 1 98.44 106 PHE A N 1
ATOM 802 C CA . PHE A 1 106 ? -2.613 -4.801 -12.609 1 98.44 106 PHE A CA 1
ATOM 803 C C . PHE A 1 106 ? -2.324 -4.246 -13.992 1 98.44 106 PHE A C 1
ATOM 805 O O . PHE A 1 106 ? -3.232 -4.117 -14.82 1 98.44 106 PHE A O 1
ATOM 812 N N . GLU A 1 107 ? -1.088 -3.9 -14.227 1 96.75 107 GLU A N 1
ATOM 813 C CA . GLU A 1 107 ? -0.621 -3.529 -15.555 1 96.75 107 GLU A CA 1
ATOM 814 C C . GLU A 1 107 ? 0.445 -4.5 -16.062 1 96.75 107 GLU A C 1
ATOM 816 O O . GLU A 1 107 ? 1.401 -4.805 -15.344 1 96.75 107 GLU A O 1
ATOM 821 N N . THR A 1 108 ? 0.193 -5.059 -17.188 1 91 108 THR A N 1
ATOM 822 C CA . THR A 1 108 ? 1.179 -5.941 -17.797 1 91 108 THR A CA 1
ATOM 823 C C . THR A 1 108 ? 2.02 -5.184 -18.828 1 91 108 THR A C 1
ATOM 825 O O . THR A 1 108 ? 1.571 -4.184 -19.391 1 91 108 THR A O 1
ATOM 828 N N . ASP A 1 109 ? 3.357 -5.109 -18.797 1 70.25 109 ASP A N 1
ATOM 829 C CA . ASP A 1 109 ? 4.152 -4.555 -19.891 1 70.25 109 ASP A CA 1
ATOM 830 C C . ASP A 1 109 ? 3.648 -5.055 -21.234 1 70.25 109 ASP A C 1
ATOM 832 O O . ASP A 1 109 ? 3.773 -6.242 -21.547 1 70.25 109 ASP A O 1
ATOM 836 N N . ALA A 1 110 ? 2.275 -4.996 -21.656 1 52.5 110 ALA A N 1
ATOM 837 C CA . ALA A 1 110 ? 2.01 -5.379 -23.031 1 52.5 110 ALA A CA 1
ATOM 838 C C . ALA A 1 110 ? 3.17 -4.988 -23.953 1 52.5 110 ALA A C 1
ATOM 840 O O . ALA A 1 110 ? 3.584 -5.77 -24.812 1 52.5 110 ALA A O 1
ATOM 841 N N . ALA A 1 111 ? 3.277 -3.428 -24.172 1 36.62 111 ALA A N 1
ATOM 842 C CA . ALA A 1 111 ? 3.736 -2.906 -25.453 1 36.62 111 ALA A CA 1
ATOM 843 C C . ALA A 1 111 ? 5.23 -3.156 -25.656 1 36.62 111 ALA A C 1
ATOM 845 O O . ALA A 1 111 ? 5.992 -3.182 -24.688 1 36.62 111 ALA A O 1
ATOM 846 N N . MET B 1 1 ? 54.438 -23.75 -15.203 1 38.09 1 MET B N 1
ATOM 847 C CA . MET B 1 1 ? 53.25 -23.734 -14.352 1 38.09 1 MET B CA 1
ATOM 848 C C . MET B 1 1 ? 52.156 -22.859 -14.961 1 38.09 1 MET B C 1
ATOM 850 O O . MET B 1 1 ? 52.469 -21.922 -15.703 1 38.09 1 MET B O 1
ATOM 854 N N . ASN B 1 2 ? 50.906 -23.422 -15.297 1 43.06 2 ASN B N 1
ATOM 855 C CA . ASN B 1 2 ? 49.594 -23.188 -15.938 1 43.06 2 ASN B CA 1
ATOM 856 C C . ASN B 1 2 ? 48.938 -21.922 -15.414 1 43.06 2 ASN B C 1
ATOM 858 O O . ASN B 1 2 ? 48.188 -21.953 -14.453 1 43.06 2 ASN B O 1
ATOM 862 N N . HIS B 1 3 ? 49.656 -20.797 -15.336 1 58.66 3 HIS B N 1
ATOM 863 C CA . HIS B 1 3 ? 49.25 -19.469 -14.883 1 58.66 3 HIS B CA 1
ATOM 864 C C . HIS B 1 3 ? 48.062 -18.953 -15.711 1 58.66 3 HIS B C 1
ATOM 866 O O . HIS B 1 3 ? 47.406 -17.984 -15.32 1 58.66 3 HIS B O 1
ATOM 872 N N . THR B 1 4 ? 48 -19.531 -17.047 1 58.47 4 THR B N 1
ATOM 873 C CA . THR B 1 4 ? 46.969 -19 -17.922 1 58.47 4 THR B CA 1
ATOM 874 C C . THR B 1 4 ? 45.594 -19.391 -17.406 1 58.47 4 THR B C 1
ATOM 876 O O . THR B 1 4 ? 44.594 -18.703 -17.703 1 58.47 4 THR B O 1
ATOM 879 N N . ARG B 1 5 ? 45.562 -20.625 -16.734 1 49.47 5 ARG B N 1
ATOM 880 C CA . ARG B 1 5 ? 44.25 -21.078 -16.234 1 49.47 5 ARG B CA 1
ATOM 881 C C . ARG B 1 5 ? 43.75 -20.156 -15.141 1 49.47 5 ARG B C 1
ATOM 883 O O . ARG B 1 5 ? 42.531 -19.969 -15.008 1 49.47 5 ARG B O 1
ATOM 890 N N . TRP B 1 6 ? 44.75 -19.547 -14.305 1 52.44 6 TRP B N 1
ATOM 891 C CA . TRP B 1 6 ? 44.281 -18.719 -13.188 1 52.44 6 TRP B CA 1
ATOM 892 C C . TRP B 1 6 ? 43.625 -17.438 -13.688 1 52.44 6 TRP B C 1
ATOM 894 O O . TRP B 1 6 ? 42.719 -16.922 -13.07 1 52.44 6 TRP B O 1
ATOM 904 N N . ARG B 1 7 ? 44.156 -16.859 -14.906 1 51.78 7 ARG B N 1
ATOM 905 C CA . ARG B 1 7 ? 43.594 -15.602 -1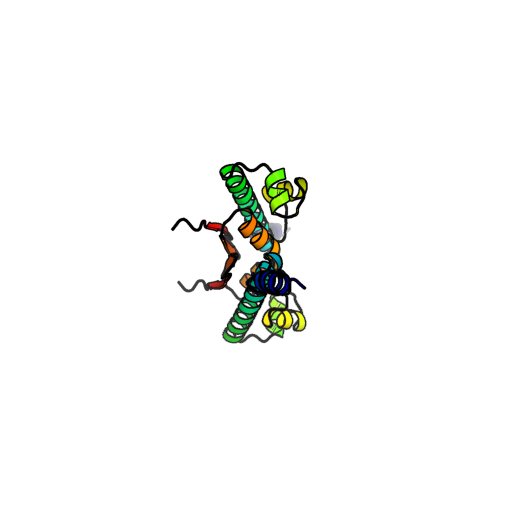5.398 1 51.78 7 ARG B CA 1
ATOM 906 C C . ARG B 1 7 ? 42.156 -15.797 -15.867 1 51.78 7 ARG B C 1
ATOM 908 O O . ARG B 1 7 ? 41.312 -14.93 -15.664 1 51.78 7 ARG B O 1
ATOM 915 N N . LEU B 1 8 ? 41.938 -16.969 -16.562 1 51.75 8 LEU B N 1
ATOM 916 C CA . LEU B 1 8 ? 40.594 -17.219 -17.094 1 51.75 8 LEU B CA 1
ATOM 917 C C . LEU B 1 8 ? 39.594 -17.422 -15.969 1 51.75 8 LEU B C 1
ATOM 919 O O . LEU B 1 8 ? 38.438 -17 -16.094 1 51.75 8 LEU B O 1
ATOM 923 N N . ALA B 1 9 ? 40.062 -18.109 -14.922 1 48 9 ALA B N 1
ATOM 924 C CA . ALA B 1 9 ? 39.094 -18.312 -13.844 1 48 9 ALA B CA 1
ATOM 925 C C . ALA B 1 9 ? 38.719 -17 -13.172 1 48 9 ALA B C 1
ATOM 927 O O . ALA B 1 9 ? 37.594 -16.797 -12.773 1 48 9 ALA B O 1
ATOM 928 N N . ARG B 1 10 ? 39.781 -16.141 -12.977 1 49.66 10 ARG B N 1
ATOM 929 C CA . ARG B 1 10 ? 39.531 -14.867 -12.312 1 49.66 10 ARG B CA 1
ATOM 930 C C . ARG B 1 10 ? 38.625 -13.969 -13.156 1 49.66 10 ARG B C 1
ATOM 932 O O . ARG B 1 10 ? 37.812 -13.219 -12.625 1 49.66 10 ARG B O 1
ATOM 939 N N . GLU B 1 11 ? 38.812 -14.055 -14.461 1 46.31 11 GLU B N 1
ATOM 940 C CA . GLU B 1 11 ? 38.031 -13.172 -15.328 1 46.31 11 GLU B CA 1
ATOM 941 C C . GLU B 1 11 ? 36.531 -13.562 -15.32 1 46.31 11 GLU B C 1
ATOM 943 O O . GLU B 1 11 ? 35.656 -12.711 -15.445 1 46.31 11 GLU B O 1
ATOM 948 N N . ALA B 1 12 ? 36.219 -14.906 -15.305 1 49.81 12 ALA B N 1
ATOM 949 C CA . ALA B 1 12 ? 34.812 -15.289 -15.242 1 49.81 12 ALA B CA 1
ATOM 950 C C . ALA B 1 12 ? 34.156 -14.664 -14.031 1 49.81 12 ALA B C 1
ATOM 952 O O . ALA B 1 12 ? 32.969 -14.297 -14.086 1 49.81 12 ALA B O 1
ATOM 953 N N . GLU B 1 13 ? 34.875 -14.734 -12.953 1 49.19 13 GLU B N 1
ATOM 954 C CA . GLU B 1 13 ? 34.312 -14.133 -11.766 1 49.19 13 GLU B CA 1
ATOM 955 C C . GLU B 1 13 ? 34.094 -12.633 -11.945 1 49.19 13 GLU B C 1
ATOM 957 O O . GLU B 1 13 ? 33.125 -12.062 -11.43 1 49.19 13 GLU B O 1
ATOM 962 N N . MET B 1 14 ? 35 -12.062 -12.695 1 50.12 14 MET B N 1
ATOM 963 C CA . MET B 1 14 ? 34.969 -10.602 -12.742 1 50.12 14 MET B CA 1
ATOM 964 C C . MET B 1 14 ? 33.75 -10.102 -13.477 1 50.12 14 MET B C 1
ATOM 966 O O . MET B 1 14 ? 33.281 -8.992 -13.227 1 50.12 14 MET B O 1
ATOM 970 N N . HIS B 1 15 ? 33.344 -10.703 -14.648 1 49.69 15 HIS B N 1
ATOM 971 C CA . HIS B 1 15 ? 32.219 -10.117 -15.328 1 49.69 15 HIS B CA 1
ATOM 972 C C . HIS B 1 15 ? 30.906 -10.547 -14.656 1 49.69 15 HIS B C 1
ATOM 974 O O . HIS B 1 15 ? 29.828 -10.398 -15.242 1 49.69 15 HIS B O 1
ATOM 980 N N . HIS B 1 16 ? 30.844 -11.484 -13.766 1 51.91 16 HIS B N 1
ATOM 981 C CA . HIS B 1 16 ? 29.547 -11.539 -13.117 1 51.91 16 HIS B CA 1
ATOM 982 C C . HIS B 1 16 ? 28.969 -10.148 -12.891 1 51.91 16 HIS B C 1
ATOM 984 O O . HIS B 1 16 ? 29.438 -9.414 -12.008 1 51.91 16 HIS B O 1
ATOM 990 N N . GLY B 1 17 ? 28.797 -9.305 -13.789 1 51.28 17 GLY B N 1
ATOM 991 C CA . GLY B 1 17 ? 28.062 -8.055 -13.68 1 51.28 17 GLY B CA 1
ATOM 992 C C . GLY B 1 17 ? 27.141 -8.016 -12.477 1 51.28 17 GLY B C 1
ATOM 993 O O . GLY B 1 17 ? 26.531 -9.023 -12.109 1 51.28 17 GLY B O 1
ATOM 994 N N . ASN B 1 18 ? 27.328 -7.273 -11.352 1 59.31 18 ASN B N 1
ATOM 995 C CA . ASN B 1 18 ? 26.703 -7.109 -10.047 1 59.31 18 ASN B CA 1
ATOM 996 C C . ASN B 1 18 ? 25.172 -7.121 -10.148 1 59.31 18 ASN B C 1
ATOM 998 O O . ASN B 1 18 ? 24.547 -6.066 -10.227 1 59.31 18 ASN B O 1
ATOM 1002 N N . THR B 1 19 ? 24.594 -8.039 -10.883 1 78.31 19 THR B N 1
ATOM 1003 C CA . THR B 1 19 ? 23.141 -8.125 -10.93 1 78.31 19 THR B CA 1
ATOM 1004 C C . THR B 1 19 ? 22.547 -8.203 -9.516 1 78.31 19 THR B C 1
ATOM 1006 O O . THR B 1 19 ? 22.938 -9.07 -8.727 1 78.31 19 THR B O 1
ATOM 1009 N N . GLU B 1 20 ? 21.891 -7.168 -9.078 1 86.56 20 GLU B N 1
ATOM 1010 C CA . GLU B 1 20 ? 21.266 -7.102 -7.758 1 86.56 20 GLU B CA 1
ATOM 1011 C C . GLU B 1 20 ? 20.266 -8.234 -7.559 1 86.56 20 GLU B C 1
ATOM 1013 O O . GLU B 1 20 ? 19.578 -8.648 -8.508 1 86.56 20 GLU B O 1
ATOM 1018 N N . SER B 1 21 ? 20.422 -8.898 -6.457 1 91.06 21 SER B N 1
ATOM 1019 C CA . SER B 1 21 ? 19.484 -9.961 -6.113 1 91.06 21 SER B CA 1
ATOM 1020 C C . SER B 1 21 ? 18.047 -9.445 -6.102 1 91.06 21 SER B C 1
ATOM 1022 O O . SER B 1 21 ? 17.812 -8.258 -5.863 1 91.06 21 SER B O 1
ATOM 1024 N N . PRO B 1 22 ? 17.094 -10.211 -6.441 1 88.25 22 PRO B N 1
ATOM 1025 C CA . PRO B 1 22 ? 15.688 -9.805 -6.406 1 88.25 22 PRO B CA 1
ATOM 1026 C C . PRO B 1 22 ? 15.273 -9.211 -5.062 1 88.25 22 PRO B C 1
ATOM 1028 O O . PRO B 1 22 ? 14.461 -8.281 -5.016 1 88.25 22 PRO B O 1
ATOM 1031 N N . THR B 1 23 ? 15.828 -9.758 -4.078 1 91.31 23 THR B N 1
ATOM 1032 C CA . THR B 1 23 ? 15.492 -9.273 -2.744 1 91.31 23 THR B CA 1
ATOM 1033 C C . THR B 1 23 ? 15.992 -7.844 -2.547 1 91.31 23 THR B C 1
ATOM 1035 O O . THR B 1 23 ? 15.297 -7.012 -1.957 1 91.31 23 THR B O 1
ATOM 1038 N N . VAL B 1 24 ? 17.156 -7.566 -3.021 1 94.06 24 VAL B N 1
ATOM 1039 C CA . VAL B 1 24 ? 17.734 -6.23 -2.889 1 94.06 24 VAL B CA 1
ATOM 1040 C C . VAL B 1 24 ? 16.922 -5.234 -3.711 1 94.06 24 VAL B C 1
ATOM 1042 O O . VAL B 1 24 ? 16.672 -4.113 -3.266 1 94.06 24 VAL B O 1
ATOM 1045 N N . ILE B 1 25 ? 16.547 -5.707 -4.887 1 93.5 25 ILE B N 1
ATOM 1046 C CA . ILE B 1 25 ? 15.758 -4.863 -5.777 1 93.5 25 ILE B CA 1
ATOM 1047 C C . ILE B 1 25 ? 14.445 -4.488 -5.098 1 93.5 25 ILE B C 1
ATOM 1049 O O . ILE B 1 25 ? 14.055 -3.316 -5.086 1 93.5 25 ILE B O 1
ATOM 1053 N N . ALA B 1 26 ? 13.797 -5.465 -4.492 1 95.44 26 ALA B N 1
ATOM 1054 C CA . ALA B 1 26 ? 12.523 -5.23 -3.814 1 95.44 26 ALA B CA 1
ATOM 1055 C C . ALA B 1 26 ? 12.695 -4.266 -2.643 1 95.44 26 ALA B C 1
ATOM 1057 O O . ALA B 1 26 ? 11.852 -3.396 -2.416 1 95.44 26 ALA B O 1
ATOM 1058 N N . GLU B 1 27 ? 13.734 -4.418 -1.903 1 96.38 27 GLU B N 1
ATOM 1059 C CA . GLU B 1 27 ? 14.008 -3.539 -0.77 1 96.38 27 GLU B CA 1
ATOM 1060 C C . GLU B 1 27 ? 14.242 -2.102 -1.229 1 96.38 27 GLU B C 1
ATOM 1062 O O . GLU B 1 27 ? 13.75 -1.158 -0.604 1 96.38 27 GLU B O 1
ATOM 1067 N N . ARG B 1 28 ? 15.008 -1.985 -2.301 1 97.19 28 ARG B N 1
ATOM 1068 C CA . ARG B 1 28 ? 15.281 -0.655 -2.832 1 97.19 28 ARG B CA 1
ATOM 1069 C C . ARG B 1 28 ? 13.992 0.06 -3.219 1 97.19 28 ARG B C 1
ATOM 1071 O O . ARG B 1 28 ? 13.836 1.253 -2.953 1 97.19 28 ARG B O 1
ATOM 1078 N N . GLU B 1 29 ? 13.125 -0.637 -3.807 1 97.94 29 GLU B N 1
ATOM 1079 C CA . GLU B 1 29 ? 11.883 -0.025 -4.25 1 97.94 29 GLU B CA 1
ATOM 1080 C C . GLU B 1 29 ? 10.992 0.342 -3.066 1 97.94 29 GLU B C 1
ATOM 1082 O O . GLU B 1 29 ? 10.273 1.341 -3.109 1 97.94 29 GLU B O 1
ATOM 1087 N N . GLN B 1 30 ? 11.031 -0.483 -2.045 1 98.31 30 GLN B N 1
ATOM 1088 C CA . GLN B 1 30 ? 10.305 -0.125 -0.832 1 98.31 30 GLN B CA 1
ATOM 1089 C C . GLN B 1 30 ? 10.852 1.16 -0.22 1 98.31 30 GLN B C 1
ATOM 1091 O O . GLN B 1 30 ? 10.086 2.029 0.201 1 98.31 30 GLN B O 1
ATOM 1096 N N . ILE B 1 31 ? 12.141 1.214 -0.189 1 98.19 31 ILE B N 1
ATOM 1097 C CA . ILE B 1 31 ? 12.789 2.4 0.362 1 98.19 31 ILE B CA 1
ATOM 1098 C C . ILE B 1 31 ? 12.438 3.619 -0.487 1 98.19 31 ILE B C 1
ATOM 1100 O O . ILE B 1 31 ? 12.094 4.68 0.047 1 98.19 31 ILE B O 1
ATOM 1104 N N . ARG B 1 32 ? 12.594 3.488 -1.789 1 98.25 32 ARG B N 1
ATOM 1105 C CA . ARG B 1 32 ? 12.227 4.562 -2.705 1 98.25 32 ARG B CA 1
ATOM 1106 C C . ARG B 1 32 ? 10.797 5.039 -2.451 1 98.25 32 ARG B C 1
ATOM 1108 O O . ARG B 1 32 ? 10.547 6.242 -2.375 1 98.25 32 ARG B O 1
ATOM 1115 N N . LEU B 1 33 ? 9.867 4.141 -2.303 1 98.62 33 LEU B N 1
ATOM 1116 C CA . LEU B 1 33 ? 8.461 4.453 -2.078 1 98.62 33 LEU B CA 1
ATOM 1117 C C . LEU B 1 33 ? 8.273 5.215 -0.769 1 98.62 33 LEU B C 1
ATOM 1119 O O . LEU B 1 33 ? 7.559 6.215 -0.725 1 98.62 33 LEU B O 1
ATOM 1123 N N . ALA B 1 34 ? 8.883 4.688 0.276 1 98.75 34 ALA B N 1
ATOM 1124 C CA . ALA B 1 34 ? 8.75 5.312 1.589 1 98.75 34 ALA B CA 1
ATOM 1125 C C . ALA B 1 34 ? 9.336 6.723 1.591 1 98.75 34 ALA B C 1
ATOM 1127 O O . ALA B 1 34 ? 8.766 7.637 2.186 1 98.75 34 ALA B O 1
ATOM 1128 N N . MET B 1 35 ? 10.453 6.895 0.962 1 98.75 35 MET B N 1
ATOM 1129 C CA . MET B 1 35 ? 11.086 8.211 0.899 1 98.75 35 MET B CA 1
ATOM 1130 C C . MET B 1 35 ? 10.227 9.195 0.118 1 98.75 35 MET B C 1
ATOM 1132 O O . MET B 1 35 ? 10.055 10.344 0.533 1 98.75 35 MET B O 1
ATOM 1136 N N . MET B 1 36 ? 9.734 8.773 -0.991 1 98.88 36 MET B N 1
ATOM 1137 C CA . MET B 1 36 ? 8.852 9.625 -1.781 1 98.88 36 MET B CA 1
ATOM 1138 C C . MET B 1 36 ? 7.594 9.977 -0.994 1 98.88 36 MET B C 1
ATOM 1140 O O . MET B 1 36 ? 7.164 11.133 -0.994 1 98.88 36 MET B O 1
ATOM 1144 N N . LEU B 1 37 ? 7.004 9 -0.361 1 98.88 37 LEU B N 1
ATOM 1145 C CA . LEU B 1 37 ? 5.824 9.258 0.462 1 98.88 37 LEU B CA 1
ATOM 1146 C C . LEU B 1 37 ? 6.125 10.312 1.525 1 98.88 37 LEU B C 1
ATOM 1148 O O . LEU B 1 37 ? 5.34 11.234 1.728 1 98.88 37 LEU B O 1
ATOM 1152 N N . GLY B 1 38 ? 7.211 10.047 2.232 1 98.94 38 GLY B N 1
ATOM 1153 C CA . GLY B 1 38 ? 7.594 10.977 3.279 1 98.94 38 GLY B CA 1
ATOM 1154 C C . GLY B 1 38 ? 7.695 12.414 2.795 1 98.94 38 GLY B C 1
ATOM 1155 O O . GLY B 1 38 ? 7.203 13.328 3.451 1 98.94 38 GLY B O 1
ATOM 1156 N N . GLN B 1 39 ? 8.336 12.617 1.699 1 98.88 39 GLN B N 1
ATOM 1157 C CA . GLN B 1 39 ? 8.484 13.953 1.131 1 98.88 39 GLN B CA 1
ATOM 1158 C C . GLN B 1 39 ? 7.121 14.555 0.786 1 98.88 39 GLN B C 1
ATOM 1160 O O . GLN B 1 39 ? 6.887 15.742 1.004 1 98.88 39 GLN B O 1
ATOM 1165 N N . LEU B 1 40 ? 6.254 13.758 0.206 1 98.88 40 LEU B N 1
ATOM 1166 C CA . LEU B 1 40 ? 4.914 14.227 -0.14 1 98.88 40 LEU B CA 1
ATOM 1167 C C . LEU B 1 40 ? 4.145 14.641 1.109 1 98.88 40 LEU B C 1
ATOM 1169 O O . LEU B 1 40 ? 3.441 15.656 1.102 1 98.88 40 LEU B O 1
ATOM 1173 N N . VAL B 1 41 ? 4.273 13.812 2.137 1 98.88 41 VAL B N 1
ATOM 1174 C CA . VAL B 1 41 ? 3.611 14.133 3.398 1 98.88 41 VAL B CA 1
ATOM 1175 C C . VAL B 1 41 ? 4.145 15.461 3.938 1 98.88 41 VAL B C 1
ATOM 1177 O O . VAL B 1 41 ? 3.369 16.344 4.312 1 98.88 41 VAL B O 1
ATOM 1180 N N . TYR B 1 42 ? 5.422 15.602 3.947 1 98.94 42 TYR B N 1
ATOM 1181 C CA . TYR B 1 42 ? 6.047 16.844 4.398 1 98.94 42 TYR B CA 1
ATOM 1182 C C . TYR B 1 42 ? 5.539 18.031 3.588 1 98.94 42 TYR B C 1
ATOM 1184 O O . TYR B 1 42 ? 5.109 19.031 4.156 1 98.94 42 TYR B O 1
ATOM 1192 N N . ASP B 1 43 ? 5.641 17.922 2.273 1 98.88 43 ASP B N 1
ATOM 1193 C CA . ASP B 1 43 ? 5.246 19.016 1.387 1 98.88 43 ASP B CA 1
ATOM 1194 C C . ASP B 1 43 ? 3.783 19.391 1.604 1 98.88 43 ASP B C 1
ATOM 1196 O O . ASP B 1 43 ? 3.451 20.578 1.68 1 98.88 43 ASP B O 1
ATOM 1200 N N . ARG B 1 44 ? 2.939 18.438 1.684 1 98.56 44 ARG B N 1
ATOM 1201 C CA . ARG B 1 44 ? 1.514 18.719 1.84 1 98.56 44 ARG B CA 1
ATOM 1202 C C . ARG B 1 44 ? 1.214 19.297 3.217 1 98.56 44 ARG B C 1
ATOM 1204 O O . ARG B 1 44 ? 0.41 20.219 3.346 1 98.56 44 ARG B O 1
ATOM 1211 N N . ARG B 1 45 ? 1.797 18.672 4.219 1 98.69 45 ARG B N 1
ATOM 1212 C CA . ARG B 1 45 ? 1.634 19.203 5.57 1 98.69 45 ARG B CA 1
ATOM 1213 C C . ARG B 1 45 ? 1.989 20.688 5.621 1 98.69 45 ARG B C 1
ATOM 1215 O O . ARG B 1 45 ? 1.229 21.484 6.156 1 98.69 45 ARG B O 1
ATOM 1222 N N . THR B 1 46 ? 3.068 21.016 5.059 1 98.62 46 THR B N 1
ATOM 1223 C CA . THR B 1 46 ? 3.555 22.391 5.086 1 98.62 46 THR B CA 1
ATOM 1224 C C . THR B 1 46 ? 2.664 23.297 4.242 1 98.62 46 THR B C 1
ATOM 1226 O O . THR B 1 46 ? 2.389 24.438 4.621 1 98.62 46 THR B O 1
ATOM 1229 N N . ALA B 1 47 ? 2.27 22.797 3.092 1 98 47 ALA B N 1
ATOM 1230 C CA . ALA B 1 47 ? 1.371 23.562 2.229 1 98 47 ALA B CA 1
ATOM 1231 C C . ALA B 1 47 ? 0.079 23.922 2.959 1 98 47 ALA B C 1
ATOM 1233 O O . ALA B 1 47 ? -0.523 24.969 2.697 1 98 47 ALA B O 1
ATOM 1234 N N . LEU B 1 48 ? -0.384 23.109 3.879 1 97.88 48 LEU B N 1
ATOM 1235 C CA . LEU B 1 48 ? -1.617 23.312 4.629 1 97.88 48 LEU B CA 1
ATOM 1236 C C . LEU B 1 48 ? -1.357 24.141 5.883 1 97.88 48 LEU B C 1
ATOM 1238 O O . LEU B 1 48 ? -2.283 24.438 6.645 1 97.88 48 LEU B O 1
ATOM 1242 N N . GLY B 1 49 ? -0.092 24.406 6.113 1 98.62 49 GLY B N 1
ATOM 1243 C CA . GLY B 1 49 ? 0.273 25.203 7.277 1 98.62 49 GLY B CA 1
ATOM 1244 C C . GLY B 1 49 ? 0.23 24.422 8.57 1 98.62 49 GLY B C 1
ATOM 1245 O O . GLY B 1 49 ? 0.096 25 9.648 1 98.62 49 GLY B O 1
ATOM 1246 N N . LEU B 1 50 ? 0.34 23.203 8.516 1 98.69 50 LEU B N 1
ATOM 1247 C CA . LEU B 1 50 ? 0.282 22.344 9.688 1 98.69 50 LEU B CA 1
ATOM 1248 C C . LEU B 1 50 ? 1.678 22.109 10.25 1 98.69 50 LEU B C 1
ATOM 1250 O O . LEU B 1 50 ? 2.635 21.906 9.5 1 98.69 50 LEU B O 1
ATOM 1254 N N . SER B 1 51 ? 1.732 22.094 11.562 1 98.81 51 SER B N 1
ATOM 1255 C CA . SER B 1 51 ? 2.922 21.578 12.219 1 98.81 51 SER B CA 1
ATOM 1256 C C . SER B 1 51 ? 2.928 20.047 12.234 1 98.81 51 SER B C 1
ATOM 1258 O O . SER B 1 51 ? 1.928 19.422 11.883 1 98.81 51 SER B O 1
ATOM 1260 N N . GLU B 1 52 ? 4.082 19.516 12.594 1 98.69 52 GLU B N 1
ATOM 1261 C CA . GLU B 1 52 ? 4.117 18.062 12.773 1 98.69 52 GLU B CA 1
ATOM 1262 C C . GLU B 1 52 ? 3.129 17.625 13.844 1 98.69 52 GLU B C 1
ATOM 1264 O O . GLU B 1 52 ? 2.475 16.594 13.703 1 98.69 52 GLU B O 1
ATOM 1269 N N . ASP B 1 53 ? 2.992 18.422 14.945 1 98.75 53 ASP B N 1
ATOM 1270 C CA . ASP B 1 53 ? 2.055 18.125 16.016 1 98.75 53 ASP B CA 1
ATOM 1271 C C . ASP B 1 53 ? 0.613 18.156 15.516 1 98.75 53 ASP B C 1
ATOM 1273 O O . ASP B 1 53 ? -0.202 17.312 15.898 1 98.75 53 ASP B O 1
ATOM 1277 N N . ASP B 1 54 ? 0.333 19.172 14.719 1 98.75 54 ASP B N 1
ATOM 1278 C CA . ASP B 1 54 ? -1.004 19.266 14.141 1 98.75 54 ASP B CA 1
ATOM 1279 C C . ASP B 1 54 ? -1.331 18.016 13.312 1 98.75 54 ASP B C 1
ATOM 1281 O O . ASP B 1 54 ? -2.416 17.453 13.438 1 98.75 54 ASP B O 1
ATOM 1285 N N . LEU B 1 55 ? -0.438 17.641 12.469 1 98.81 55 LEU B N 1
ATOM 1286 C CA . LEU B 1 55 ? -0.649 16.469 11.633 1 98.81 55 LEU B CA 1
ATOM 1287 C C . LEU B 1 55 ? -0.75 15.203 12.492 1 98.81 55 LEU B C 1
ATOM 1289 O O . LEU B 1 55 ? -1.585 14.336 12.227 1 98.81 55 LEU B O 1
ATOM 1293 N N . ALA B 1 56 ? 0.117 15.039 13.445 1 98.81 56 ALA B N 1
ATOM 1294 C CA . ALA B 1 56 ? 0.094 13.898 14.352 1 98.81 56 ALA B CA 1
ATOM 1295 C C . ALA B 1 56 ? -1.281 13.727 14.992 1 98.81 56 ALA B C 1
ATOM 1297 O O . ALA B 1 56 ? -1.811 12.617 15.055 1 98.81 56 ALA B O 1
ATOM 1298 N N . ALA B 1 57 ? -1.866 14.82 15.414 1 98.69 57 ALA B N 1
ATOM 1299 C CA . ALA B 1 57 ? -3.201 14.805 16 1 98.69 57 ALA B CA 1
ATOM 1300 C C . ALA B 1 57 ? -4.234 14.281 15.008 1 98.69 57 ALA B C 1
ATOM 1302 O O . ALA B 1 57 ? -5.074 13.445 15.359 1 98.69 57 ALA B O 1
ATOM 1303 N N . ARG B 1 58 ? -4.141 14.727 13.742 1 97.56 58 ARG B N 1
ATOM 1304 C CA . ARG B 1 58 ? -5.066 14.281 12.711 1 97.56 58 ARG B CA 1
ATOM 1305 C C . ARG B 1 58 ? -4.898 12.789 12.43 1 97.56 58 ARG B C 1
ATOM 1307 O O . ARG B 1 58 ? -5.867 12.102 12.102 1 97.56 58 ARG B O 1
ATOM 1314 N N . LEU B 1 59 ? -3.713 12.32 12.555 1 97.81 59 LEU B N 1
ATOM 1315 C CA . LEU B 1 59 ? -3.385 10.953 12.188 1 97.81 59 LEU B CA 1
ATOM 1316 C C . LEU B 1 59 ? -3.58 10.008 13.367 1 97.81 59 LEU B C 1
ATOM 1318 O O . LEU B 1 59 ? -3.543 8.781 13.203 1 97.81 59 LEU B O 1
ATOM 1322 N N . GLY B 1 60 ? -3.754 10.516 14.562 1 97.56 60 GLY B N 1
ATOM 1323 C CA . GLY B 1 60 ? -3.738 9.695 15.766 1 97.56 60 GLY B CA 1
ATOM 1324 C C . GLY B 1 60 ? -2.367 9.125 16.078 1 97.56 60 GLY B C 1
ATOM 1325 O O . GLY B 1 60 ? -2.246 7.965 16.469 1 97.56 60 GLY B O 1
ATOM 1326 N N . MET B 1 61 ? -1.404 9.914 15.883 1 98.38 61 MET B N 1
ATOM 1327 C CA . MET B 1 61 ? -0.008 9.531 16.062 1 98.38 61 MET B CA 1
ATOM 1328 C C . MET B 1 61 ? 0.738 10.562 16.906 1 98.38 61 MET B C 1
ATOM 1330 O O . MET B 1 61 ? 0.168 11.586 17.281 1 98.38 61 MET B O 1
ATOM 1334 N N . THR B 1 62 ? 1.967 10.242 17.188 1 98.56 62 THR B N 1
ATOM 1335 C CA . THR B 1 62 ? 2.846 11.219 17.828 1 98.56 62 THR B CA 1
ATOM 1336 C C . THR B 1 62 ? 3.633 12 16.781 1 98.56 62 THR B C 1
ATOM 1338 O O . THR B 1 62 ? 3.77 11.562 15.633 1 98.56 62 THR B O 1
ATOM 1341 N N . ALA B 1 63 ? 4.199 13.125 17.234 1 98.31 63 ALA B N 1
ATOM 1342 C CA . ALA B 1 63 ? 5.059 13.906 16.344 1 98.31 63 ALA B CA 1
ATOM 1343 C C . ALA B 1 63 ? 6.262 13.086 15.891 1 98.31 63 ALA B C 1
ATOM 1345 O O . ALA B 1 63 ? 6.719 13.219 14.75 1 98.31 63 ALA B O 1
ATOM 1346 N N . ASP B 1 64 ? 6.766 12.266 16.766 1 98.56 64 ASP B N 1
ATOM 1347 C CA . ASP B 1 64 ? 7.898 11.414 16.438 1 98.56 64 ASP B CA 1
ATOM 1348 C C . ASP B 1 64 ? 7.535 10.438 15.32 1 98.56 64 ASP B C 1
ATOM 1350 O O . ASP B 1 64 ? 8.344 10.195 14.414 1 98.56 64 ASP B O 1
ATOM 1354 N N . GLU B 1 65 ? 6.398 9.82 15.375 1 98.5 65 GLU B N 1
ATOM 1355 C CA . GLU B 1 65 ? 5.926 8.922 14.336 1 98.5 65 GLU B CA 1
ATOM 1356 C C . GLU B 1 65 ? 5.77 9.648 13 1 98.5 65 GLU B C 1
ATOM 1358 O O . GLU B 1 65 ? 6.094 9.102 11.945 1 98.5 65 GLU B O 1
ATOM 1363 N N . VAL B 1 66 ? 5.242 10.852 13.047 1 98.81 66 VAL B N 1
ATOM 1364 C CA . VAL B 1 66 ? 5.098 11.656 11.836 1 98.81 66 VAL B CA 1
ATOM 1365 C C . VAL B 1 66 ? 6.473 11.945 11.242 1 98.81 66 VAL B C 1
ATOM 1367 O O . VAL B 1 66 ? 6.668 11.836 10.031 1 98.81 66 VAL B O 1
ATOM 1370 N N . GLU B 1 67 ? 7.406 12.344 12.078 1 98.81 67 GLU B N 1
ATOM 1371 C CA . GLU B 1 67 ? 8.773 12.562 11.617 1 98.81 67 GLU B CA 1
ATOM 1372 C C . GLU B 1 67 ? 9.328 11.328 10.922 1 98.81 67 GLU B C 1
ATOM 1374 O O . GLU B 1 67 ? 9.961 11.43 9.867 1 98.81 67 GLU B O 1
ATOM 1379 N N . HIS B 1 68 ? 9.094 10.148 11.555 1 98.69 68 HIS B N 1
ATOM 1380 C CA . HIS B 1 68 ? 9.562 8.898 10.977 1 98.69 68 HIS B CA 1
ATOM 1381 C C . HIS B 1 68 ? 8.961 8.656 9.602 1 98.69 68 HIS B C 1
ATOM 1383 O O . HIS B 1 68 ? 9.641 8.172 8.695 1 98.69 68 HIS B O 1
ATOM 1389 N N . ILE B 1 69 ? 7.699 8.969 9.414 1 98.81 69 ILE B N 1
ATOM 1390 C CA . ILE B 1 69 ? 7.059 8.883 8.109 1 98.81 69 ILE B CA 1
ATOM 1391 C C . ILE B 1 69 ? 7.75 9.82 7.125 1 98.81 69 ILE B C 1
ATOM 1393 O O . ILE B 1 69 ? 8.102 9.422 6.012 1 98.81 69 ILE B O 1
ATOM 1397 N N . GLU B 1 70 ? 7.949 11.07 7.574 1 98.81 70 GLU B N 1
ATOM 1398 C CA . GLU B 1 70 ? 8.406 12.125 6.676 1 98.81 70 GLU B CA 1
ATOM 1399 C C . GLU B 1 70 ? 9.836 11.883 6.219 1 98.81 70 GLU B C 1
ATOM 1401 O O . GLU B 1 70 ? 10.266 12.406 5.184 1 98.81 70 GLU B O 1
ATOM 1406 N N . VAL B 1 71 ? 10.617 11.078 6.973 1 98.56 71 VAL B N 1
ATOM 1407 C CA . VAL B 1 71 ? 11.992 10.781 6.574 1 98.56 71 VAL B CA 1
ATOM 1408 C C . VAL B 1 71 ? 12.047 9.414 5.902 1 98.56 71 VAL B C 1
ATOM 1410 O O . VAL B 1 71 ? 13.133 8.875 5.668 1 98.56 71 VAL B O 1
ATOM 1413 N N . GLY B 1 72 ? 10.938 8.82 5.625 1 98.38 72 GLY B N 1
ATOM 1414 C CA . GLY B 1 72 ? 10.867 7.555 4.914 1 98.38 72 GLY B CA 1
ATOM 1415 C C . GLY B 1 72 ? 11.18 6.359 5.789 1 98.38 72 GLY B C 1
ATOM 1416 O O . GLY B 1 72 ? 11.633 5.32 5.297 1 98.38 72 GLY B O 1
ATOM 1417 N N . GLY B 1 73 ? 10.992 6.461 7.031 1 97.88 73 GLY B N 1
ATOM 1418 C CA . GLY B 1 73 ? 11.43 5.453 7.977 1 97.88 73 GLY B CA 1
ATOM 1419 C C . GLY B 1 73 ? 10.383 4.395 8.258 1 97.88 73 GLY B C 1
ATOM 1420 O O . GLY B 1 73 ? 10.602 3.488 9.062 1 97.88 73 GLY B O 1
ATOM 1421 N N . VAL B 1 74 ? 9.258 4.441 7.648 1 96.75 74 VAL B N 1
ATOM 1422 C CA . VAL B 1 74 ? 8.188 3.484 7.91 1 96.75 74 VAL B CA 1
ATOM 1423 C C . VAL B 1 74 ? 8.109 2.475 6.766 1 96.75 74 VAL B C 1
ATOM 1425 O O . VAL B 1 74 ? 7.656 2.805 5.668 1 96.75 74 VAL B O 1
ATOM 1428 N N . LEU B 1 75 ? 8.5 1.26 7.117 1 97.31 75 LEU B N 1
ATOM 1429 C CA . LEU B 1 75 ? 8.492 0.158 6.16 1 97.31 75 LEU B CA 1
ATOM 1430 C C . LEU B 1 75 ? 7.918 -1.105 6.793 1 97.31 75 LEU B C 1
ATOM 1432 O O . LEU B 1 75 ? 8.211 -1.414 7.949 1 97.31 75 LEU B O 1
ATOM 1436 N N . PRO B 1 76 ? 7.199 -1.924 6.074 1 98.38 76 PRO B N 1
ATOM 1437 C CA . PRO B 1 76 ? 6.613 -1.595 4.77 1 98.38 76 PRO B CA 1
ATOM 1438 C C . PRO B 1 76 ? 5.523 -0.529 4.867 1 98.38 76 PRO B C 1
ATOM 1440 O O . PRO B 1 76 ? 4.895 -0.377 5.918 1 98.38 76 PRO B O 1
ATOM 1443 N N . VAL B 1 77 ? 5.336 0.243 3.795 1 98.69 77 VAL B N 1
ATOM 1444 C CA . VAL B 1 77 ? 4.184 1.131 3.701 1 98.69 77 VAL B CA 1
ATOM 1445 C C . VAL B 1 77 ? 2.9 0.305 3.629 1 98.69 77 VAL B C 1
ATOM 1447 O O . VAL B 1 77 ? 2.83 -0.68 2.891 1 98.69 77 VAL B O 1
ATOM 1450 N N . THR B 1 78 ? 1.91 0.717 4.383 1 98.75 78 THR B N 1
ATOM 1451 C CA . THR B 1 78 ? 0.711 -0.107 4.484 1 98.75 78 THR B CA 1
ATOM 1452 C C . THR B 1 78 ? -0.521 0.674 4.039 1 98.75 78 THR B C 1
ATOM 1454 O O . THR B 1 78 ? -0.529 1.906 4.078 1 98.75 78 THR B O 1
ATOM 1457 N N . SER B 1 79 ? -1.534 -0.095 3.627 1 98.69 79 SER B N 1
ATOM 1458 C CA . SER B 1 79 ? -2.76 0.53 3.139 1 98.69 79 SER B CA 1
ATOM 1459 C C . SER B 1 79 ? -3.443 1.338 4.234 1 98.69 79 SER B C 1
ATOM 1461 O O . SER B 1 79 ? -4.035 2.385 3.965 1 98.69 79 SER B O 1
ATOM 1463 N N . ASP B 1 80 ? -3.412 0.931 5.465 1 98.06 80 ASP B N 1
ATOM 1464 C CA . ASP B 1 80 ? -4.043 1.676 6.551 1 98.06 80 ASP B CA 1
ATOM 1465 C C . ASP B 1 80 ? -3.35 3.018 6.773 1 98.06 80 ASP B C 1
ATOM 1467 O O . ASP B 1 80 ? -4.012 4.043 6.957 1 98.06 80 ASP B O 1
ATOM 1471 N N . LEU B 1 81 ? -2.035 3.006 6.766 1 98.25 81 LEU B N 1
ATOM 1472 C CA . LEU B 1 81 ? -1.312 4.27 6.879 1 98.25 81 LEU B CA 1
ATOM 1473 C C . LEU B 1 81 ? -1.682 5.211 5.738 1 98.25 81 LEU B C 1
ATOM 1475 O O . LEU B 1 81 ? -1.929 6.398 5.961 1 98.25 81 LEU B O 1
ATOM 1479 N N . LEU B 1 82 ? -1.664 4.664 4.543 1 98.56 82 LEU B N 1
ATOM 1480 C CA . LEU B 1 82 ? -1.937 5.488 3.371 1 98.56 82 LEU B CA 1
ATOM 1481 C C . LEU B 1 82 ? -3.348 6.066 3.428 1 98.56 82 LEU B C 1
ATOM 1483 O O . LEU B 1 82 ? -3.576 7.203 3.012 1 98.56 82 LEU B O 1
ATOM 1487 N N . LEU B 1 83 ? -4.289 5.324 3.912 1 97.94 83 LEU B N 1
ATOM 1488 C CA . LEU B 1 83 ? -5.652 5.828 4.051 1 97.94 83 LEU B CA 1
ATOM 1489 C C . LEU B 1 83 ? -5.727 6.895 5.141 1 97.94 83 LEU B C 1
ATOM 1491 O O . LEU B 1 83 ? -6.457 7.879 5.004 1 97.94 83 LEU B O 1
ATOM 1495 N N . LYS B 1 84 ? -5.027 6.691 6.25 1 97.19 84 LYS B N 1
ATOM 1496 C CA . LYS B 1 84 ? -4.957 7.719 7.285 1 97.19 84 LYS B CA 1
ATOM 1497 C C . LYS B 1 84 ? -4.398 9.023 6.727 1 97.19 84 LYS B C 1
ATOM 1499 O O . LYS B 1 84 ? -4.922 10.102 7.012 1 97.19 84 LYS B O 1
ATOM 1504 N N . ILE B 1 85 ? -3.352 8.891 5.973 1 97.88 85 ILE B N 1
ATOM 1505 C CA . ILE B 1 85 ? -2.723 10.062 5.367 1 97.88 85 ILE B CA 1
ATOM 1506 C C . ILE B 1 85 ? -3.699 10.734 4.41 1 97.88 85 ILE B C 1
ATOM 1508 O O . ILE B 1 85 ? -3.846 11.961 4.422 1 97.88 85 ILE B O 1
ATOM 1512 N N . ALA B 1 86 ? -4.316 9.961 3.602 1 97.44 86 ALA B N 1
ATOM 1513 C CA . ALA B 1 86 ? -5.293 10.492 2.658 1 97.44 86 ALA B CA 1
ATOM 1514 C C . ALA B 1 86 ? -6.34 11.344 3.373 1 97.44 86 ALA B C 1
ATOM 1516 O O . ALA B 1 86 ? -6.645 12.461 2.943 1 97.44 86 ALA B O 1
ATOM 1517 N N . ALA B 1 87 ? -6.824 10.812 4.418 1 95.81 87 ALA B N 1
ATOM 1518 C CA . ALA B 1 87 ? -7.859 11.5 5.18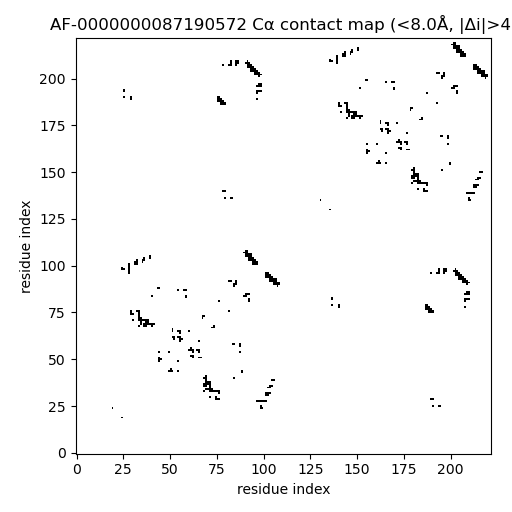 1 95.81 87 ALA B CA 1
ATOM 1519 C C . ALA B 1 87 ? -7.297 12.734 5.875 1 95.81 87 ALA B C 1
ATOM 1521 O O . ALA B 1 87 ? -7.891 13.812 5.812 1 95.81 87 ALA B O 1
ATOM 1522 N N . ALA B 1 88 ? -6.203 12.586 6.508 1 96.81 88 ALA B N 1
ATOM 1523 C CA . ALA B 1 88 ? -5.621 13.641 7.336 1 96.81 88 ALA B CA 1
ATOM 1524 C C . ALA B 1 88 ? -5.188 14.836 6.48 1 96.81 88 ALA B C 1
ATOM 1526 O O . ALA B 1 88 ? -5.184 15.977 6.949 1 96.81 88 ALA B O 1
ATOM 1527 N N . LEU B 1 89 ? -4.863 14.586 5.25 1 97.5 89 LEU B N 1
ATOM 1528 C CA . LEU B 1 89 ? -4.293 15.633 4.41 1 97.5 89 LEU B CA 1
ATOM 1529 C C . LEU B 1 89 ? -5.223 15.969 3.25 1 97.5 89 LEU B C 1
ATOM 1531 O O . LEU B 1 89 ? -4.863 16.75 2.365 1 97.5 89 LEU B O 1
ATOM 1535 N N . ASP B 1 90 ? -6.305 15.391 3.24 1 95.94 90 ASP B N 1
ATOM 1536 C CA . ASP B 1 90 ? -7.352 15.648 2.256 1 95.94 90 ASP B CA 1
ATOM 1537 C C . ASP B 1 90 ? -6.84 15.422 0.835 1 95.94 90 ASP B C 1
ATOM 1539 O O . ASP B 1 90 ? -6.938 16.312 -0.015 1 95.94 90 ASP B O 1
ATOM 1543 N N . VAL B 1 91 ? -6.344 14.203 0.538 1 97.62 91 VAL B N 1
ATOM 1544 C CA . VAL B 1 91 ? -5.832 13.805 -0.77 1 97.62 91 VAL B CA 1
ATOM 1545 C C . VAL B 1 91 ? -6.242 12.367 -1.066 1 97.62 91 VAL B C 1
ATOM 1547 O O . VAL B 1 91 ? -6.668 11.641 -0.168 1 97.62 91 VAL B O 1
ATOM 1550 N N . ALA B 1 92 ? -6.219 11.977 -2.32 1 98.38 92 ALA B N 1
ATOM 1551 C CA . ALA B 1 92 ? -6.098 10.57 -2.709 1 98.38 92 ALA B CA 1
ATOM 1552 C C . ALA B 1 92 ? -4.641 10.188 -2.926 1 98.38 92 ALA B C 1
ATOM 1554 O O . ALA B 1 92 ? -3.83 11.008 -3.361 1 98.38 92 ALA B O 1
ATOM 1555 N N . VAL B 1 93 ? -4.305 9.047 -2.588 1 98.75 93 VAL B N 1
ATOM 1556 C CA . VAL B 1 93 ? -2.939 8.555 -2.744 1 98.75 93 VAL B CA 1
ATOM 1557 C C . VAL B 1 93 ? -2.885 7.527 -3.873 1 98.75 93 VAL B C 1
ATOM 1559 O O . VAL B 1 93 ? -3.627 6.539 -3.861 1 98.75 93 VAL B O 1
ATOM 1562 N N . ASP B 1 94 ? -2.059 7.738 -4.875 1 98.88 94 ASP B N 1
ATOM 1563 C CA . ASP B 1 94 ? -1.816 6.797 -5.965 1 98.88 94 ASP B CA 1
ATOM 1564 C C . ASP B 1 94 ? -0.438 6.152 -5.836 1 98.88 94 ASP B C 1
ATOM 1566 O O . ASP B 1 94 ? 0.573 6.852 -5.734 1 98.88 94 ASP B O 1
ATOM 1570 N N . VAL B 1 95 ? -0.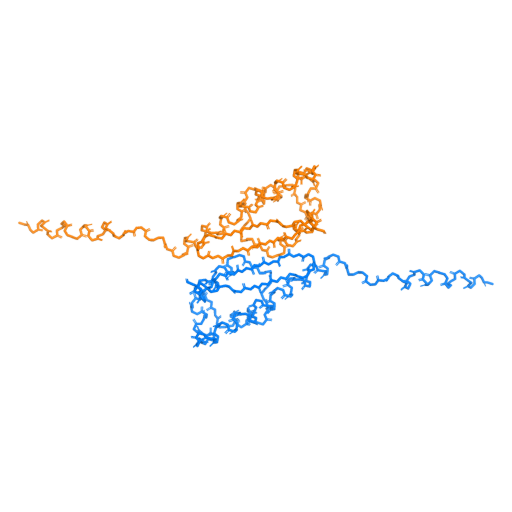408 4.859 -5.832 1 98.88 95 VAL B N 1
ATOM 1571 C CA . VAL B 1 95 ? 0.846 4.125 -5.691 1 98.88 95 VAL B CA 1
ATOM 1572 C C . VAL B 1 95 ? 1.035 3.193 -6.887 1 98.88 95 VAL B C 1
ATOM 1574 O O . VAL B 1 95 ? 0.113 2.471 -7.27 1 98.88 95 VAL B O 1
ATOM 1577 N N . HIS B 1 96 ? 2.164 3.279 -7.52 1 98.69 96 HIS B N 1
ATOM 1578 C CA . HIS B 1 96 ? 2.611 2.365 -8.57 1 98.69 96 HIS B CA 1
ATOM 1579 C C . HIS B 1 96 ? 3.76 1.487 -8.078 1 98.69 96 HIS B C 1
ATOM 1581 O O . HIS B 1 96 ? 4.797 1.997 -7.648 1 98.69 96 HIS B O 1
ATOM 1587 N N . LEU B 1 97 ? 3.592 0.177 -8.039 1 98.31 97 LEU B N 1
ATOM 1588 C CA . LEU B 1 97 ? 4.621 -0.746 -7.574 1 98.31 97 LEU B CA 1
ATOM 1589 C C . LEU B 1 97 ? 5.086 -1.658 -8.703 1 98.31 97 LEU B C 1
ATOM 1591 O O . LEU B 1 97 ? 4.273 -2.35 -9.32 1 98.31 97 LEU B O 1
ATOM 1595 N N . ALA B 1 98 ? 6.312 -1.645 -8.984 1 95.38 98 ALA B N 1
ATOM 1596 C CA . ALA B 1 98 ? 6.977 -2.441 -10.008 1 95.38 98 ALA B CA 1
ATOM 1597 C C . ALA B 1 98 ? 8.391 -2.809 -9.586 1 95.38 98 ALA B C 1
ATOM 1599 O O . ALA B 1 98 ? 8.93 -2.236 -8.633 1 95.38 98 ALA B O 1
ATOM 1600 N N . PRO B 1 99 ? 8.977 -3.877 -10.25 1 88.75 99 PRO B N 1
ATOM 1601 C CA . PRO B 1 99 ? 10.352 -4.25 -9.891 1 88.75 99 PRO B CA 1
ATOM 1602 C C . PRO B 1 99 ? 11.32 -3.078 -9.977 1 88.75 99 PRO B C 1
ATOM 1604 O O . PRO B 1 99 ? 12.328 -3.047 -9.258 1 88.75 99 PRO B O 1
ATOM 1607 N N . THR B 1 100 ? 10.984 -2.221 -10.852 1 89.56 100 THR B N 1
ATOM 1608 C CA . THR B 1 100 ? 11.75 -0.984 -10.938 1 89.56 100 THR B CA 1
ATOM 1609 C C . THR B 1 100 ? 10.836 0.205 -11.203 1 89.56 100 THR B C 1
ATOM 1611 O O . THR B 1 100 ? 9.867 0.093 -11.961 1 89.56 100 THR B O 1
ATOM 1614 N N . GLY B 1 101 ? 11.125 1.247 -10.492 1 95 101 GLY B N 1
ATOM 1615 C CA . GLY B 1 101 ? 10.43 2.482 -10.805 1 95 101 GLY B CA 1
ATOM 1616 C C . GLY B 1 101 ? 9.133 2.654 -10.039 1 95 101 GLY B C 1
ATOM 1617 O O . GLY B 1 101 ? 8.156 3.199 -10.562 1 95 101 GLY B O 1
ATOM 1618 N N . SER B 1 102 ? 9 2.109 -8.891 1 97.44 102 SER B N 1
ATOM 1619 C CA . SER B 1 102 ? 7.832 2.338 -8.039 1 97.44 102 SER B CA 1
ATOM 1620 C C . SER B 1 102 ? 7.684 3.816 -7.695 1 97.44 102 SER B C 1
ATOM 1622 O O . SER B 1 102 ? 8.68 4.527 -7.539 1 97.44 102 SER B O 1
ATOM 1624 N N . GLU B 1 103 ? 6.418 4.273 -7.578 1 98.5 103 GLU B N 1
ATOM 1625 C CA . GLU B 1 103 ? 6.141 5.688 -7.34 1 98.5 103 GLU B CA 1
ATOM 1626 C C . GLU B 1 103 ? 4.895 5.863 -6.473 1 98.5 103 GLU B C 1
ATOM 1628 O O . GLU B 1 103 ? 4.066 4.957 -6.375 1 98.5 103 GLU B O 1
ATOM 1633 N N . VAL B 1 104 ? 4.863 6.977 -5.895 1 98.81 104 VAL B N 1
ATOM 1634 C CA . VAL B 1 104 ? 3.68 7.406 -5.156 1 98.81 104 VAL B CA 1
ATOM 1635 C C . VAL B 1 104 ? 3.402 8.883 -5.434 1 98.81 104 VAL B C 1
ATOM 1637 O O . VAL B 1 104 ? 4.328 9.688 -5.523 1 98.81 104 VAL B O 1
ATOM 1640 N N . SER B 1 105 ? 2.168 9.242 -5.574 1 98.75 105 SER B N 1
ATOM 1641 C CA . SER B 1 105 ? 1.755 10.625 -5.785 1 98.75 105 SER B CA 1
ATOM 1642 C C . SER B 1 105 ? 0.456 10.938 -5.051 1 98.75 105 SER B C 1
ATOM 1644 O O . SER B 1 105 ? -0.273 10.023 -4.656 1 98.75 105 SER B O 1
ATOM 1646 N N . PHE B 1 106 ? 0.24 12.211 -4.816 1 98.44 106 PHE B N 1
ATOM 1647 C CA . PHE B 1 106 ? -0.999 12.688 -4.215 1 98.44 106 PHE B CA 1
ATOM 1648 C C . PHE B 1 106 ? -1.888 13.352 -5.258 1 98.44 106 PHE B C 1
ATOM 1650 O O . PHE B 1 106 ? -1.397 14.078 -6.129 1 98.44 106 PHE B O 1
ATOM 1657 N N . GLU B 1 107 ? -3.168 13.078 -5.176 1 96.81 107 GLU B N 1
ATOM 1658 C CA . GLU B 1 107 ? -4.16 13.781 -5.984 1 96.81 107 GLU B CA 1
ATOM 1659 C C . GLU B 1 107 ? -5.137 14.562 -5.105 1 96.81 107 GLU B C 1
ATOM 1661 O O . GLU B 1 107 ? -5.684 14.016 -4.145 1 96.81 107 GLU B O 1
ATOM 1666 N N . THR B 1 108 ? -5.234 15.82 -5.367 1 91.06 108 THR B N 1
ATOM 1667 C CA . THR B 1 108 ? -6.195 16.641 -4.648 1 91.06 108 THR B CA 1
ATOM 1668 C C . THR B 1 108 ? -7.488 16.797 -5.445 1 91.06 108 THR B C 1
ATOM 1670 O O . THR B 1 108 ? -7.48 16.688 -6.672 1 91.06 108 THR B O 1
ATOM 1673 N N . ASP B 1 109 ? -8.711 16.469 -4.965 1 70.75 109 ASP B N 1
ATOM 1674 C CA . ASP B 1 109 ? -9.953 16.797 -5.664 1 70.75 109 ASP B CA 1
ATOM 1675 C C . ASP B 1 109 ? -9.922 18.219 -6.211 1 70.75 109 ASP B C 1
ATOM 1677 O O . ASP B 1 109 ? -9.961 19.188 -5.441 1 70.75 109 ASP B O 1
ATOM 1681 N N . ALA B 1 110 ? -8.828 18.766 -6.926 1 52.59 110 ALA B N 1
ATOM 1682 C CA . ALA B 1 110 ? -9.062 20.094 -7.484 1 52.59 110 ALA B CA 1
ATOM 1683 C C . ALA B 1 110 ? -10.4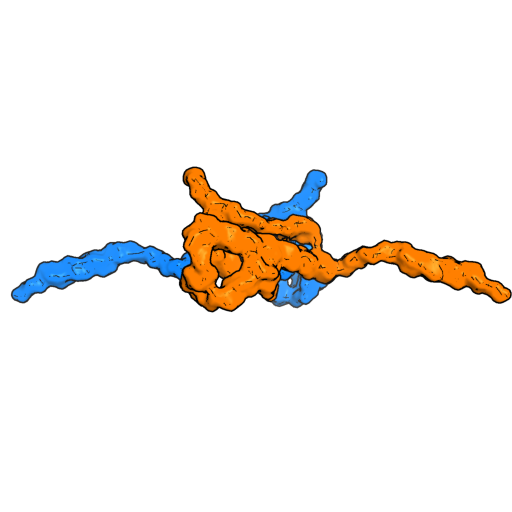92 20.234 -8 1 52.59 110 ALA B C 1
ATOM 1685 O O . ALA B 1 110 ? -11.094 21.312 -7.914 1 52.59 110 ALA B O 1
ATOM 1686 N N . ALA B 1 111 ? -10.93 19.203 -9.062 1 36.94 111 ALA B N 1
ATOM 1687 C CA . ALA B 1 111 ? -11.906 19.766 -9.992 1 36.94 111 ALA B CA 1
ATOM 1688 C C . ALA B 1 111 ? -13.25 20 -9.297 1 36.94 111 ALA B C 1
ATOM 1690 O O . ALA B 1 111 ? -13.609 19.297 -8.359 1 36.94 111 ALA B O 1
#

Solvent-accessible surface area (backbone atoms only — not comparable to full-atom values): 12004 Å² total; per-residue (Å²): 135,81,61,68,61,59,54,55,55,50,49,58,60,62,62,60,64,88,70,73,51,70,67,56,40,52,50,48,36,49,47,51,33,22,37,49,44,7,46,52,49,47,52,50,37,51,75,71,67,43,51,60,59,56,49,10,61,62,58,75,50,46,43,66,57,46,49,34,37,40,70,25,65,47,77,68,49,34,49,61,59,50,42,43,48,15,62,60,67,62,30,29,38,40,36,40,38,34,83,68,83,35,42,61,48,77,42,60,86,78,129,134,79,60,68,62,56,53,56,54,53,48,59,62,62,62,58,65,86,70,73,51,69,67,56,40,52,51,51,37,51,46,52,33,22,36,49,44,7,45,50,50,47,53,49,37,51,74,72,66,44,49,59,59,56,48,9,61,61,58,74,49,47,44,67,57,45,51,35,37,40,70,25,64,45,77,68,50,36,48,60,58,50,43,41,48,16,62,58,66,63,30,31,37,40,36,38,37,34,83,66,83,35,43,61,48,77,42,62,84,75,125

Nearest PDB structures (foldseek):
  2b5a-assembly1_A  TM=9.319E-01  e=2.429E-04  [Bacillus] caldolyticus
  1zz9-assembly2_C  TM=9.373E-01  e=1.805E-03  Streptomyces wedmorensis
  2bno-assembly1_A-2  TM=9.362E-01  e=2.166E-03  Streptomyces wedmorensis
  5woq-assembly2_C  TM=9.133E-01  e=2.599E-03  Mycolicibacterium smegmatis MC2 155
  1b0n-assembly1_A  TM=8.627E-01  e=2.599E-03  Bacillus s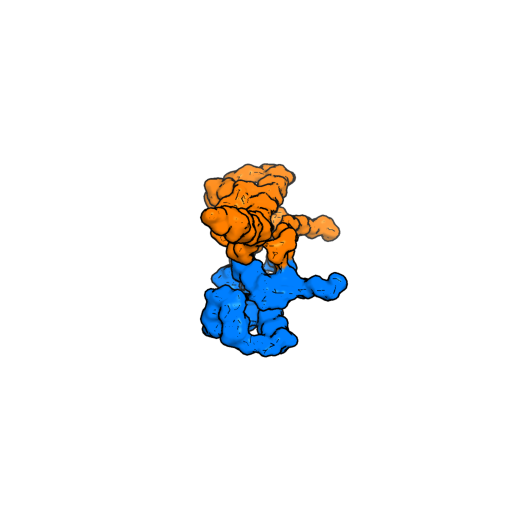ubtilis

Foldseek 3Di:
DPVVVVVVVVVVVVPPPPPDDLVVLQVVLQQVAQQQQLCQLVVLCVVVPHDLCRLCVQLVHHSVVNNCSNRSNDPPDDPSSQVSSCRSRVWHKDWDDDSPDTYIDTHHPPD/DPVVVVVVVVVVVVPPPPPDDLVVLQVVLQQVAQQQQLCQLVVLCVVVVHDLCRLCVQLVHHSVVNNCSNRSNDPPDDPSSQVSSCRSRVWHKDWDDDSPDTYIDTHHPPD